Protein AF-0000000087422727 (afdb_homodimer)

Nearest PDB structures (foldseek):
  2q03-assembly1_B  TM=5.536E-01  e=7.995E-04  Shewanella denitrificans OS217
  6ood-assembly1_A  TM=3.492E-01  e=3.814E-04  Pisum sativum
  6ooc-assembly1_B  TM=3.858E-01  e=7.583E-04  Glycyrrhiza echinata
  7uqo-assembly1_A-2  TM=3.329E-01  e=1.348E-01  Papaver somniferum
  8avj-assembly1_A  TM=2.445E-01  e=9.248E+00  Rhizobium sp. AAP43

Radius of gyration: 33.64 Å; Cα contacts (8 Å, |Δi|>4): 963; chains: 2; bounding box: 108×151×95 Å

Sequence (378 aa):
MGRRRDAWLSFVAAFTVVLMAALPDAEASDGELCVPVFAEMTATFFSEGCTSPVGLCTAGQVTTPTGAILGVASYTAQGIGGGVVGEASVVTPPVEPSTTWTYAGELVISTALGELVMSDVGIFDTAGGAFTEFDRVVSGTGLFTGASGTLFINGFGFEDGSGFYSDIRGTLCVPASHPTSGAVFSMFDMGRRRDAWLSFVAAFTVVLMAALPDAEASDGELCVPVFAEMTATFFSEGCTSPVGLCTAGQVTTPTGAILGVASYTAQGIGGGVVGEASVVTPPVEPSTTWTYAGELVISTALGELVMSDVGIFDTAGGAFTEFDRVVSGTGLFTGASGTLFINGFGFEDGSGFYSDIRGTLCVPASHPTSGAVFSMFD

pLDDT: mean 77.55, std 23.59, range [30.06, 98.62]

Organism: Persicimonas caeni (NCBI:txid2292766)

Secondary structure (DSSP, 8-state):
------------------------------PEEEEEEEEEEEEEE--TT---TTS-EEEEEEE-SSSS--EEEEEEEEEEEE-SS-TT--PPTTTS-TTEEEEEEEEEEEETTEEEEEEEEEEEETTT-EEEEEEEEEEESGGGTT-EEEEEEEEEE-TTSSEEEEEEEEEEEEETT-TTHHHHHHT--/------------------------------PEEEEEEEEEEEEEE--TT---TTS-EEEEEEE-SSSS--EEEEEEEEEEEE-SS-TT----TTSS-TTEEEEEEEEEEEETTEEEEEEEEEEEETTT-EEEEEEEEEEESGGGTT-EEEEEEEEEE-TTSSEEEEEEEEEEEEETT-TTHHHHHHT--

Solvent-accessible surface area (backbone atoms only — not comparable to full-atom values): 19404 Å² total; per-residue (Å²): 138,82,80,78,79,76,78,79,77,79,78,79,75,79,76,75,76,75,76,70,72,72,66,73,73,70,71,73,73,83,45,66,45,70,42,75,35,49,32,36,35,40,34,30,59,48,66,86,86,50,80,23,85,73,69,40,24,34,42,32,42,33,42,36,91,45,48,42,70,46,36,39,35,39,34,36,30,53,20,57,15,64,34,45,32,19,88,84,22,78,50,59,68,76,33,39,49,86,47,28,27,13,27,29,17,40,37,35,40,41,34,95,56,29,33,42,34,22,24,23,40,34,39,36,28,71,80,80,28,43,34,32,26,42,30,34,46,71,41,36,34,66,69,27,40,76,26,38,42,45,36,39,38,42,38,34,44,39,92,85,65,55,30,36,42,32,40,34,36,39,41,44,28,24,44,47,81,41,81,53,47,65,55,58,50,56,30,65,102,140,81,79,77,78,76,77,77,77,79,78,77,75,79,74,76,76,76,76,71,72,73,66,72,74,70,68,71,76,80,45,68,46,71,42,77,39,53,32,36,35,40,33,32,60,46,65,87,86,51,80,23,85,72,70,40,26,34,42,30,42,31,42,39,92,50,41,67,64,47,36,38,33,39,35,36,30,53,19,56,15,65,34,46,30,19,89,83,21,78,48,59,68,76,34,39,48,87,48,29,28,14,26,27,17,41,37,34,40,42,34,96,57,30,33,41,34,23,24,24,40,34,40,36,29,72,80,81,28,43,33,30,26,44,29,35,45,71,40,35,34,68,68,28,40,75,27,40,41,44,36,38,39,41,36,34,44,40,91,86,64,55,28,36,42,34,41,36,37,39,40,43,29,25,43,48,80,41,82,54,47,66,56,58,50,56,27,64,102

Foldseek 3Di:
DDDPPPPPPPPPPPPPPPPPPPPPPPPVPQDKDKDKDKKKKWKFWDQVPAPEPVRTKIKIFIGDPFLDQGAIKIKHWNDKAFDPDPPVDDDDPPVTDRQKMKTWTWMWGQDPQWIWIWTKIKIARNVFFKMKIKIWTDAMDGQCGVKTWMKIWIWGADPVRGTIIIIIIIMMIGGCPRPCVVVSVVRRD/DDDPPPPPPPPPPPPPPPPPPPPPPPPVPQDKDKDKDKKKKWKFWDQVPAPAPVRTKIKIFIGDPFFAAGAIKIKHWNDKAFDPDPPVDDDDPPVTDRQKMKTWTWMWGQDPQWIWIWTKIKIARNVFFKMKIKIWTDAMDGQCGVKTWMKIWIWGADPVRGTIMIIIIIMMIGGCPRPCVVVSVVSRD

Structure (mmCIF, N/CA/C/O backbone):
data_AF-0000000087422727-model_v1
#
loop_
_entity.id
_entity.type
_entity.pdbx_description
1 polymer 'Allene oxide cyclase'
#
loop_
_atom_site.group_PDB
_atom_site.id
_atom_site.type_symbol
_atom_site.label_atom_id
_atom_site.label_alt_id
_atom_site.label_comp_id
_atom_site.label_asym_id
_atom_site.label_entity_id
_atom_site.label_seq_id
_atom_site.pdbx_PDB_ins_code
_atom_site.Cartn_x
_atom_site.Cartn_y
_atom_site.Cartn_z
_atom_site.occupancy
_atom_site.B_iso_or_equiv
_atom_site.auth_seq_id
_atom_site.auth_comp_id
_atom_site.auth_asym_id
_atom_site.auth_atom_id
_atom_site.pdbx_PDB_model_num
ATOM 1 N N . MET A 1 1 ? -47.25 -96.312 13.727 1 33.84 1 MET A N 1
ATOM 2 C CA . MET A 1 1 ? -46.312 -95.562 12.906 1 33.84 1 MET A CA 1
ATOM 3 C C . MET A 1 1 ? -46.719 -94.062 12.836 1 33.84 1 MET A C 1
ATOM 5 O O . MET A 1 1 ? -47.688 -93.75 12.172 1 33.84 1 MET A O 1
ATOM 9 N N . GLY A 1 2 ? -46.625 -93.375 13.914 1 38 2 GLY A N 1
ATOM 10 C CA . GLY A 1 2 ? -47.062 -92.062 14.352 1 38 2 GLY A CA 1
ATOM 11 C C . GLY A 1 2 ? -46.406 -90.938 13.57 1 38 2 GLY A C 1
ATOM 12 O O . GLY A 1 2 ? -45.188 -90.875 13.43 1 38 2 GLY A O 1
ATOM 13 N N . ARG A 1 3 ? -47.125 -90.438 12.602 1 37.44 3 ARG A N 1
ATOM 14 C CA . ARG A 1 3 ? -46.781 -89.312 11.68 1 37.44 3 ARG A CA 1
ATOM 15 C C . ARG A 1 3 ? -46.469 -88.062 12.438 1 37.44 3 ARG A C 1
ATOM 17 O O . ARG A 1 3 ? -47.344 -87.5 13.102 1 37.44 3 ARG A O 1
ATOM 24 N N . ARG A 1 4 ? -45.281 -87.875 12.891 1 30.11 4 ARG A N 1
ATOM 25 C CA . ARG A 1 4 ? -44.781 -86.625 13.531 1 30.11 4 ARG A CA 1
ATOM 26 C C . ARG A 1 4 ? -45 -85.438 12.625 1 30.11 4 ARG A C 1
ATOM 28 O O . ARG A 1 4 ? -44.531 -85.375 11.492 1 30.11 4 ARG A O 1
ATOM 35 N N . ARG A 1 5 ? -46.188 -84.812 12.727 1 37 5 ARG A N 1
ATOM 36 C CA . ARG A 1 5 ? -46.531 -83.5 12.109 1 37 5 ARG A CA 1
ATOM 37 C C . ARG A 1 5 ? -45.469 -82.438 12.391 1 37 5 ARG A C 1
ATOM 39 O O . ARG A 1 5 ? -45.312 -82 13.531 1 37 5 ARG A O 1
ATOM 46 N N . ASP A 1 6 ? -44.344 -82.5 11.695 1 30.48 6 ASP A N 1
ATOM 47 C CA . ASP A 1 6 ? -43.312 -81.5 11.828 1 30.48 6 ASP A CA 1
ATOM 48 C C . ASP A 1 6 ? -43.844 -80.125 11.469 1 30.48 6 ASP A C 1
ATOM 50 O O . ASP A 1 6 ? -44.375 -79.875 10.367 1 30.48 6 ASP A O 1
ATOM 54 N N . ALA A 1 7 ? -44.469 -79.375 12.445 1 37.12 7 ALA A N 1
ATOM 55 C CA . ALA A 1 7 ? -44.906 -78 12.391 1 37.12 7 ALA A CA 1
ATOM 56 C C . ALA A 1 7 ? -43.781 -77.125 11.922 1 37.12 7 ALA A C 1
ATOM 58 O O . ALA A 1 7 ? -42.75 -76.938 12.609 1 37.12 7 ALA A O 1
ATOM 59 N N . TRP A 1 8 ? -43.562 -77 10.562 1 33.38 8 TRP A N 1
ATOM 60 C CA . TRP A 1 8 ? -42.625 -76.062 9.977 1 33.38 8 TRP A CA 1
ATOM 61 C C . TRP A 1 8 ? -43 -74.625 10.367 1 33.38 8 TRP A C 1
ATOM 63 O O . TRP A 1 8 ? -44.094 -74.125 10.031 1 33.38 8 TRP A O 1
ATOM 73 N N . LEU A 1 9 ? -42.719 -74.125 11.594 1 36.81 9 LEU A N 1
ATOM 74 C CA . LEU A 1 9 ? -42.812 -72.75 11.977 1 36.81 9 LEU A CA 1
ATOM 75 C C . LEU A 1 9 ? -42.094 -71.875 10.984 1 36.81 9 LEU A C 1
ATOM 77 O O . LEU A 1 9 ? -40.875 -72 10.781 1 36.81 9 LEU A O 1
ATOM 81 N N . SER A 1 10 ? -42.781 -71.312 9.945 1 34.12 10 SER A N 1
ATOM 82 C CA . SER A 1 10 ? -42.344 -70.312 9 1 34.12 10 SER A CA 1
ATOM 83 C C . SER A 1 10 ? -41.938 -69.062 9.727 1 34.12 10 SER A C 1
ATOM 85 O O . SER A 1 10 ? -42.75 -68.375 10.383 1 34.12 10 SER A O 1
ATOM 87 N N . PHE A 1 11 ? -40.688 -68.938 10.133 1 37.41 11 PHE A N 1
ATOM 88 C CA . PHE A 1 11 ? -40.094 -67.688 10.648 1 37.41 11 PHE A CA 1
ATOM 89 C C . PHE A 1 11 ? -40.156 -66.625 9.609 1 37.41 11 PHE A C 1
ATOM 91 O O . PHE A 1 11 ? -39.531 -66.688 8.555 1 37.41 11 PHE A O 1
ATOM 98 N N . VAL A 1 12 ? -41.312 -65.875 9.5 1 36.69 12 VAL A N 1
ATOM 99 C CA . VAL A 1 12 ? -41.375 -64.688 8.719 1 36.69 12 VAL A CA 1
ATOM 100 C C . VAL A 1 12 ? -40.344 -63.656 9.211 1 36.69 12 VAL A C 1
ATOM 102 O O . VAL A 1 12 ? -40.406 -63.188 10.352 1 36.69 12 VAL A O 1
ATOM 105 N N . ALA A 1 13 ? -39.156 -63.719 8.758 1 33.75 13 ALA A N 1
ATOM 106 C CA . ALA A 1 13 ? -38.156 -62.688 8.992 1 33.75 13 ALA A CA 1
ATOM 107 C C . ALA A 1 13 ? -38.625 -61.312 8.484 1 33.75 13 ALA A C 1
ATOM 109 O O . ALA A 1 13 ? -38.844 -61.156 7.289 1 33.75 13 ALA A O 1
ATOM 110 N N . ALA A 1 14 ? -39.344 -60.594 9.312 1 38.31 14 ALA A N 1
ATOM 111 C CA . ALA A 1 14 ? -39.625 -59.188 9.055 1 38.31 14 ALA A CA 1
ATOM 112 C C . ALA A 1 14 ? -38.375 -58.406 8.688 1 38.31 14 ALA A C 1
ATOM 114 O O . ALA A 1 14 ? -37.469 -58.219 9.523 1 38.31 14 ALA A O 1
ATOM 115 N N . PHE A 1 15 ? -38.031 -58.438 7.375 1 37.84 15 PHE A N 1
ATOM 116 C CA . PHE A 1 15 ? -36.969 -57.531 6.891 1 37.84 15 PHE A CA 1
ATOM 117 C C . PHE A 1 15 ? -37.344 -56.094 7.137 1 37.84 15 PHE A C 1
ATOM 119 O O . PHE A 1 15 ? -38.312 -55.562 6.594 1 37.84 15 PHE A O 1
ATOM 126 N N . THR A 1 16 ? -37.031 -55.562 8.289 1 37.56 16 THR A N 1
ATOM 127 C CA . THR A 1 16 ? -37.094 -54.125 8.523 1 37.56 16 THR A CA 1
ATOM 128 C C . THR A 1 16 ? -36.281 -53.344 7.488 1 37.56 16 THR A C 1
ATOM 130 O O . THR A 1 16 ? -35.062 -53.531 7.402 1 37.56 16 THR A O 1
ATOM 133 N N . VAL A 1 17 ? -36.969 -53 6.367 1 36.19 17 VAL A N 1
ATOM 134 C CA . VAL A 1 17 ? -36.375 -52.062 5.43 1 36.19 17 VAL A CA 1
ATOM 135 C C . VAL A 1 17 ? -35.969 -50.781 6.172 1 36.19 17 VAL A C 1
ATOM 137 O O . VAL A 1 17 ? -36.812 -50.031 6.668 1 36.19 17 VAL A O 1
ATOM 140 N N . VAL A 1 18 ? -34.781 -50.781 6.742 1 36.34 18 VAL A N 1
ATOM 141 C CA . VAL A 1 18 ? -34.219 -49.5 7.191 1 36.34 18 VAL A CA 1
ATOM 142 C C . VAL A 1 18 ? -34.125 -48.531 6.016 1 36.34 18 VAL A C 1
ATOM 144 O O . VAL A 1 18 ? -33.344 -48.719 5.094 1 36.34 18 VAL A O 1
ATOM 147 N N . LEU A 1 19 ? -35.281 -47.875 5.723 1 36.12 19 LEU A N 1
ATOM 148 C CA . LEU A 1 19 ? -35.188 -46.688 4.863 1 36.12 19 LEU A CA 1
ATOM 149 C C . LEU A 1 19 ? -34.031 -45.812 5.281 1 36.12 19 LEU A C 1
ATOM 151 O O . LEU A 1 19 ? -34.094 -45.156 6.332 1 36.12 19 LEU A O 1
ATOM 155 N N . MET A 1 20 ? -32.875 -46.156 4.828 1 33.06 20 MET A N 1
ATOM 156 C CA . MET A 1 20 ? -31.812 -45.156 4.918 1 33.06 20 MET A CA 1
ATOM 157 C C . MET A 1 20 ? -32.219 -43.844 4.23 1 33.06 20 MET A C 1
ATOM 159 O O . MET A 1 20 ? -32.375 -43.812 3.01 1 33.06 20 MET A O 1
ATOM 163 N N . ALA A 1 21 ? -33.031 -43.031 4.895 1 33.44 21 ALA A N 1
ATOM 164 C CA . ALA A 1 21 ? -33.125 -41.656 4.402 1 33.44 21 ALA A CA 1
ATOM 165 C C . ALA A 1 21 ? -31.766 -41.125 3.943 1 33.44 21 ALA A C 1
ATOM 167 O O . ALA A 1 21 ? -30.812 -41.094 4.723 1 33.44 21 ALA A O 1
ATOM 168 N N . ALA A 1 22 ? -31.547 -41.25 2.629 1 33.12 22 ALA A N 1
ATOM 169 C CA . ALA A 1 22 ? -30.406 -40.562 2.053 1 33.12 22 ALA A CA 1
ATOM 170 C C . ALA A 1 22 ? -30.312 -39.125 2.596 1 33.12 22 ALA A C 1
ATOM 172 O O . ALA A 1 22 ? -31.266 -38.344 2.496 1 33.12 22 ALA A O 1
ATOM 173 N N . LEU A 1 23 ? -29.562 -38.938 3.66 1 34.66 23 LEU A N 1
ATOM 174 C CA . LEU A 1 23 ? -29.25 -37.562 4 1 34.66 23 LEU A CA 1
ATOM 175 C C . LEU A 1 23 ? -29 -36.719 2.742 1 34.66 23 LEU A C 1
ATOM 177 O O . LEU A 1 23 ? -28.453 -37.219 1.762 1 34.66 23 LEU A O 1
ATOM 181 N N . PRO A 1 24 ? -29.953 -35.719 2.486 1 34.97 24 PRO A N 1
ATOM 182 C CA . PRO A 1 24 ? -29.594 -34.906 1.329 1 34.97 24 PRO A CA 1
ATOM 183 C C . PRO A 1 24 ? -28.094 -34.719 1.159 1 34.97 24 PRO A C 1
ATOM 185 O O . PRO A 1 24 ? -27.344 -34.812 2.137 1 34.97 24 PRO A O 1
ATOM 188 N N . ASP A 1 25 ? -27.547 -35.156 0.055 1 33.16 25 ASP A N 1
ATOM 189 C CA . ASP A 1 25 ? -26.188 -34.781 -0.34 1 33.16 25 ASP A CA 1
ATOM 190 C C . ASP A 1 25 ? -25.828 -33.375 0.143 1 33.16 25 ASP A C 1
ATOM 192 O O . ASP A 1 25 ? -26.531 -32.406 -0.173 1 33.16 25 ASP A O 1
ATOM 196 N N . ALA A 1 26 ? -25.406 -33.219 1.328 1 33.72 26 ALA A N 1
ATOM 197 C CA . ALA A 1 26 ? -24.734 -31.938 1.543 1 33.72 26 ALA A CA 1
ATOM 198 C C . ALA A 1 26 ? -24.031 -31.469 0.274 1 33.72 26 ALA A C 1
ATOM 200 O O . ALA A 1 26 ? -23.125 -32.156 -0.227 1 33.72 26 ALA A O 1
ATOM 201 N N . GLU A 1 27 ? -24.75 -31.016 -0.718 1 37.12 27 GLU A N 1
ATOM 202 C CA . GLU A 1 27 ? -23.953 -30.281 -1.698 1 37.12 27 GLU A CA 1
ATOM 203 C C . GLU A 1 27 ? -22.719 -29.672 -1.053 1 37.12 27 GLU A C 1
ATOM 205 O O . GLU A 1 27 ? -22.812 -29.031 -0.007 1 37.12 27 GLU A O 1
ATOM 210 N N . ALA A 1 28 ? -21.625 -30.406 -1.054 1 36.75 28 ALA A N 1
ATOM 211 C CA . ALA A 1 28 ? -20.359 -29.766 -0.72 1 36.75 28 ALA A CA 1
ATOM 212 C C . ALA A 1 28 ? -20.375 -28.297 -1.134 1 36.75 28 ALA A C 1
ATOM 214 O O . ALA A 1 28 ? -20.359 -27.969 -2.326 1 36.75 28 ALA A O 1
ATOM 215 N N . SER A 1 29 ? -21.172 -27.406 -0.87 1 41.72 29 SER A N 1
ATOM 216 C CA . SER A 1 29 ? -21.016 -25.969 -1.061 1 41.72 29 SER A CA 1
ATOM 217 C C . SER A 1 29 ? -19.547 -25.562 -1.074 1 41.72 29 SER A C 1
ATOM 219 O O . SER A 1 29 ? -18.828 -25.781 -0.094 1 41.72 29 SER A O 1
ATOM 221 N N . ASP A 1 30 ? -18.641 -25.891 -2.174 1 51.97 30 ASP A N 1
ATOM 222 C CA . ASP A 1 30 ? -17.203 -25.969 -2.486 1 51.97 30 ASP A CA 1
ATOM 223 C C . ASP A 1 30 ? -16.438 -24.875 -1.768 1 51.97 30 ASP A C 1
ATOM 225 O O . ASP A 1 30 ? -16.422 -23.719 -2.209 1 51.97 30 ASP A O 1
ATOM 229 N N . GLY A 1 31 ? -16.391 -24.578 -0.533 1 71.56 31 GLY A N 1
ATOM 230 C CA . GLY A 1 31 ? -16.016 -23.562 0.431 1 71.56 31 GLY A CA 1
ATOM 231 C C . GLY A 1 31 ? -14.555 -23.172 0.36 1 71.56 31 GLY A C 1
ATOM 232 O O . GLY A 1 31 ? -13.742 -23.922 -0.183 1 71.56 31 GLY A O 1
ATOM 233 N N . GLU A 1 32 ? -14.219 -21.984 0.128 1 82.62 32 GLU A N 1
ATOM 234 C CA . GLU A 1 32 ? -12.867 -21.453 0.183 1 82.62 32 GLU A CA 1
ATOM 235 C C . GLU A 1 32 ? -12.398 -21.281 1.626 1 82.62 32 GLU A C 1
ATOM 237 O O . GLU A 1 32 ? -13.203 -21.016 2.521 1 82.62 32 GLU A O 1
ATOM 242 N N . LEU A 1 33 ? -11.242 -21.859 1.853 1 86.38 33 LEU A N 1
ATOM 243 C CA . LEU A 1 33 ? -10.539 -21.531 3.088 1 86.38 33 LEU A CA 1
ATOM 244 C C . LEU A 1 33 ? -9.656 -20.312 2.896 1 86.38 33 LEU A C 1
ATOM 246 O O . LEU A 1 33 ? -8.781 -20.297 2.023 1 86.38 33 LEU A O 1
ATOM 250 N N . CYS A 1 34 ? -9.961 -19.359 3.721 1 90.94 34 CYS A N 1
ATOM 251 C CA . CYS A 1 34 ? -9.188 -18.125 3.615 1 90.94 34 CYS A CA 1
ATOM 252 C C . CYS A 1 34 ? -8.305 -17.922 4.844 1 90.94 34 CYS A C 1
ATOM 254 O O . CYS A 1 34 ? -8.758 -18.125 5.973 1 90.94 34 CYS A O 1
ATOM 256 N N . VAL A 1 35 ? -7.055 -17.547 4.59 1 88.06 35 VAL A N 1
ATOM 257 C CA . VAL A 1 35 ? -6.117 -17.328 5.688 1 88.06 35 VAL A CA 1
ATOM 258 C C . VAL A 1 35 ? -5.496 -15.945 5.566 1 88.06 35 VAL A C 1
ATOM 260 O O . VAL A 1 35 ? -5.188 -15.484 4.465 1 88.06 35 VAL A O 1
ATOM 263 N N . PRO A 1 36 ? -5.34 -15.258 6.75 1 91.12 36 PRO A N 1
ATOM 264 C CA . PRO A 1 36 ? -4.562 -14.016 6.695 1 91.12 36 PRO A CA 1
ATOM 265 C C . PRO A 1 36 ? -3.082 -14.258 6.406 1 91.12 36 PRO A C 1
ATOM 267 O O . PRO A 1 36 ? -2.518 -15.25 6.859 1 91.12 36 PRO A O 1
ATOM 270 N N . VAL A 1 37 ? -2.516 -13.367 5.707 1 92.38 37 VAL A N 1
ATOM 271 C CA . VAL A 1 37 ? -1.091 -13.414 5.395 1 92.38 37 VAL A CA 1
ATOM 272 C C . VAL A 1 37 ? -0.373 -12.258 6.094 1 92.38 37 VAL A C 1
ATOM 274 O O . VAL A 1 37 ? -0.793 -11.102 5.992 1 92.38 37 VAL A O 1
ATOM 277 N N . PHE A 1 38 ? 0.625 -12.586 6.836 1 92.75 38 PHE A N 1
ATOM 278 C CA . PHE A 1 38 ? 1.604 -11.656 7.395 1 92.75 38 PHE A CA 1
ATOM 279 C C . PHE A 1 38 ? 3.023 -12.156 7.145 1 92.75 38 PHE A C 1
ATOM 281 O O . PHE A 1 38 ? 3.412 -13.219 7.641 1 92.75 38 PHE A O 1
ATOM 288 N N . ALA A 1 39 ? 3.729 -11.398 6.355 1 94.88 39 ALA A N 1
ATOM 289 C CA . ALA A 1 39 ? 5.07 -11.844 5.977 1 94.88 39 ALA A CA 1
ATOM 290 C C . ALA A 1 39 ? 5.992 -10.648 5.738 1 94.88 39 ALA A C 1
ATOM 292 O O . ALA A 1 39 ? 5.555 -9.5 5.789 1 94.88 39 ALA A O 1
ATOM 293 N N . GLU A 1 40 ? 7.215 -10.984 5.656 1 96.38 40 GLU A N 1
ATOM 294 C CA . GLU A 1 40 ? 8.25 -10.031 5.258 1 96.38 40 GLU A CA 1
ATOM 295 C C . GLU A 1 40 ? 8.961 -10.492 3.988 1 96.38 40 GLU A C 1
ATOM 297 O O . GLU A 1 40 ? 9.078 -11.695 3.736 1 96.38 40 GLU A O 1
ATOM 302 N N . MET A 1 41 ? 9.383 -9.492 3.254 1 97.25 41 MET A N 1
ATOM 303 C CA . MET A 1 41 ? 10.078 -9.812 2.014 1 97.25 41 MET A CA 1
ATOM 304 C C . MET A 1 41 ? 11.289 -8.898 1.821 1 97.25 41 MET A C 1
ATOM 306 O O . MET A 1 41 ? 11.219 -7.699 2.092 1 97.25 41 MET A O 1
ATOM 310 N N . THR A 1 42 ? 12.344 -9.453 1.444 1 98 42 THR A N 1
ATOM 311 C CA . THR A 1 42 ? 13.492 -8.734 0.891 1 98 42 THR A CA 1
ATOM 312 C C . THR A 1 42 ? 13.742 -9.156 -0.555 1 98 42 THR A C 1
ATOM 314 O O . THR A 1 42 ? 13.633 -10.336 -0.895 1 98 42 THR A O 1
ATOM 317 N N . ALA A 1 43 ? 13.984 -8.211 -1.361 1 98.56 43 ALA A N 1
ATOM 318 C CA . ALA A 1 43 ? 14.242 -8.492 -2.77 1 98.56 43 ALA A CA 1
ATOM 319 C C . ALA A 1 43 ? 15.352 -7.594 -3.318 1 98.56 43 ALA A C 1
ATOM 321 O O . ALA A 1 43 ? 15.477 -6.438 -2.904 1 98.56 43 ALA A O 1
ATOM 322 N N . THR A 1 44 ? 16.109 -8.109 -4.238 1 98.5 44 THR A N 1
ATOM 323 C CA . THR A 1 44 ? 17.172 -7.355 -4.906 1 98.5 44 THR A CA 1
ATOM 324 C C . THR A 1 44 ? 17 -7.406 -6.422 1 98.5 44 THR A C 1
ATOM 326 O O . THR A 1 44 ? 16.484 -8.383 -6.961 1 98.5 44 THR A O 1
ATOM 329 N N . PHE A 1 45 ? 17.469 -6.336 -7.023 1 97.81 45 PHE A N 1
ATOM 330 C CA . PHE A 1 45 ? 17.438 -6.285 -8.484 1 97.81 45 PHE A CA 1
ATOM 331 C C . PHE A 1 45 ? 18.438 -7.281 -9.078 1 97.81 45 PHE A C 1
ATOM 333 O O . PHE A 1 45 ? 19.5 -7.512 -8.508 1 97.81 45 PHE A O 1
ATOM 340 N N . PHE A 1 46 ? 18.031 -7.82 -10.203 1 97.31 46 PHE A N 1
ATOM 341 C CA . PHE A 1 46 ? 18.984 -8.609 -10.977 1 97.31 46 PHE A CA 1
ATOM 342 C C . PHE A 1 46 ? 18.812 -8.359 -12.469 1 97.31 46 PHE A C 1
ATOM 344 O O . PHE A 1 46 ? 17.703 -8.078 -12.93 1 97.31 46 PHE A O 1
ATOM 351 N N . SER A 1 47 ? 19.891 -8.531 -13.195 1 95.69 47 SER A N 1
ATOM 352 C CA . SER A 1 47 ? 19.859 -8.25 -14.633 1 95.69 47 SER A CA 1
ATOM 353 C C . SER A 1 47 ? 20.047 -9.531 -15.445 1 95.69 47 SER A C 1
ATOM 355 O O . SER A 1 47 ? 19.406 -9.719 -16.469 1 95.69 47 SER A O 1
ATOM 357 N N . GLU A 1 48 ? 20.953 -10.328 -15.062 1 96.31 48 GLU A N 1
ATOM 358 C CA . GLU A 1 48 ? 21.188 -11.562 -15.789 1 96.31 48 GLU A CA 1
ATOM 359 C C . GLU A 1 48 ? 19.984 -12.492 -15.719 1 96.31 48 GLU A C 1
ATOM 361 O O . GLU A 1 48 ? 19.562 -12.891 -14.633 1 96.31 48 GLU A O 1
ATOM 366 N N . GLY A 1 49 ? 19.438 -12.852 -16.844 1 97.19 49 GLY A N 1
ATOM 367 C CA . GLY A 1 49 ? 18.281 -13.742 -16.891 1 97.19 49 GLY A CA 1
ATOM 368 C C . GLY A 1 49 ? 16.969 -13.008 -16.766 1 97.19 49 GLY A C 1
ATOM 369 O O . GLY A 1 49 ? 15.898 -13.625 -16.844 1 97.19 49 GLY A O 1
ATOM 370 N N . CYS A 1 50 ? 17.078 -11.727 -16.625 1 97.69 50 CYS A N 1
ATOM 371 C CA . CYS A 1 50 ? 15.852 -10.945 -16.516 1 97.69 50 CYS A CA 1
ATOM 372 C C . CYS A 1 50 ? 15.094 -10.945 -17.844 1 97.69 50 CYS A C 1
ATOM 374 O O . CYS A 1 50 ? 15.656 -10.602 -18.875 1 97.69 50 CYS A O 1
ATOM 376 N N . THR A 1 51 ? 13.75 -11.242 -17.734 1 95.88 51 THR A N 1
ATOM 377 C CA . THR A 1 51 ? 12.93 -11.352 -18.938 1 95.88 51 THR A CA 1
ATOM 378 C C . THR A 1 51 ? 12.008 -10.141 -19.078 1 95.88 51 THR A C 1
ATOM 380 O O . THR A 1 51 ? 11.156 -10.094 -19.969 1 95.88 51 THR A O 1
ATOM 383 N N . SER A 1 52 ? 12.133 -9.195 -18.219 1 92.69 52 SER A N 1
ATOM 384 C CA . SER A 1 52 ? 11.312 -7.988 -18.266 1 92.69 52 SER A CA 1
ATOM 385 C C . SER A 1 52 ? 11.539 -7.211 -19.547 1 92.69 52 SER A C 1
ATOM 387 O O . SER A 1 52 ? 12.68 -6.957 -19.938 1 92.69 52 SER A O 1
ATOM 389 N N . PRO A 1 53 ? 10.469 -6.785 -20.25 1 89.06 53 PRO A N 1
ATOM 390 C CA . PRO A 1 53 ? 10.641 -5.941 -21.438 1 89.06 53 PRO A CA 1
ATOM 391 C C . PRO A 1 53 ? 11.188 -4.559 -21.109 1 89.06 53 PRO A C 1
ATOM 393 O O . PRO A 1 53 ? 11.633 -3.836 -22 1 89.06 53 PRO A O 1
ATOM 396 N N . VAL A 1 54 ? 11.109 -4.137 -19.812 1 87.06 54 VAL A N 1
ATOM 397 C CA . VAL A 1 54 ? 11.594 -2.814 -19.438 1 87.06 54 VAL A CA 1
ATOM 398 C C . VAL A 1 54 ? 12.867 -2.949 -18.594 1 87.06 54 VAL A C 1
ATOM 400 O O . VAL A 1 54 ? 13.32 -1.979 -17.984 1 87.06 54 VAL A O 1
ATOM 403 N N . GLY A 1 55 ? 13.344 -4.152 -18.453 1 90.12 55 GLY A N 1
ATOM 404 C CA . GLY A 1 55 ? 14.648 -4.398 -17.859 1 90.12 55 GLY A CA 1
ATOM 405 C C . GLY A 1 55 ? 14.633 -4.391 -16.344 1 90.12 55 GLY A C 1
ATOM 406 O O . GLY A 1 55 ? 15.672 -4.164 -15.711 1 90.12 55 GLY A O 1
ATOM 407 N N . LEU A 1 56 ? 13.516 -4.609 -15.734 1 92.56 56 LEU A N 1
ATOM 408 C CA . LEU A 1 56 ? 13.414 -4.539 -14.281 1 92.56 56 LEU A CA 1
ATOM 409 C C . LEU A 1 56 ? 12.93 -5.863 -13.703 1 92.56 56 LEU A C 1
ATOM 411 O O . LEU A 1 56 ? 11.789 -6.273 -13.961 1 92.56 56 LEU A O 1
ATOM 415 N N . CYS A 1 57 ? 13.781 -6.527 -13.023 1 97.5 57 CYS A N 1
ATOM 416 C CA . CYS A 1 57 ? 13.484 -7.762 -12.305 1 97.5 57 CYS A CA 1
ATOM 417 C C . CYS A 1 57 ? 14.047 -7.715 -10.883 1 97.5 57 CYS A C 1
ATOM 419 O O . CYS A 1 57 ? 15.109 -7.141 -10.656 1 97.5 57 CYS A O 1
ATOM 421 N N . THR A 1 58 ? 13.289 -8.273 -10.00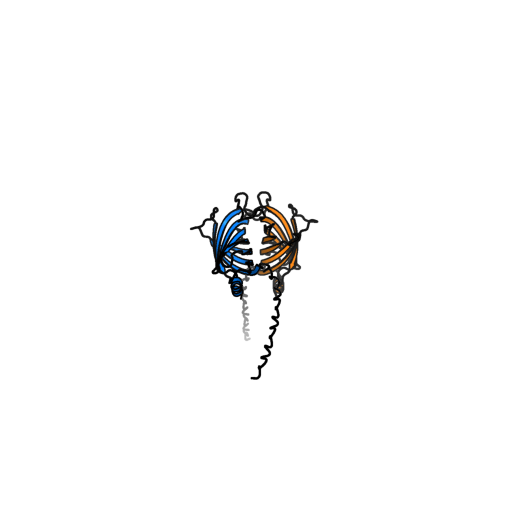8 1 98.31 58 THR A N 1
ATOM 422 C CA . THR A 1 58 ? 13.805 -8.461 -8.656 1 98.31 58 THR A CA 1
ATOM 423 C C . THR A 1 58 ? 13.625 -9.914 -8.203 1 98.31 58 THR A C 1
ATOM 425 O O . THR A 1 58 ? 12.742 -10.617 -8.703 1 98.31 58 THR A O 1
ATOM 428 N N . ALA A 1 59 ? 14.477 -10.367 -7.355 1 98.5 59 ALA A N 1
ATOM 429 C CA . ALA A 1 59 ? 14.391 -11.656 -6.672 1 98.5 59 ALA A CA 1
ATOM 430 C C . ALA A 1 59 ? 14.68 -11.5 -5.18 1 98.5 59 ALA A C 1
ATOM 432 O O . ALA A 1 59 ? 15.508 -10.688 -4.777 1 98.5 59 ALA A O 1
ATOM 433 N N . GLY A 1 60 ? 13.914 -12.336 -4.406 1 97.81 60 GLY A N 1
ATOM 434 C CA . GLY A 1 60 ? 14.117 -12.188 -2.973 1 97.81 60 GLY A CA 1
ATOM 435 C C . GLY A 1 60 ? 13.492 -13.312 -2.168 1 97.81 60 GLY A C 1
ATOM 436 O O . GLY A 1 60 ? 13.211 -14.391 -2.705 1 97.81 60 GLY A O 1
ATOM 437 N N . GLN A 1 61 ? 13.5 -13.07 -0.873 1 97.19 61 GLN A N 1
ATOM 438 C CA . GLN A 1 61 ? 13 -14.055 0.081 1 97.19 61 GLN A CA 1
ATOM 439 C C . GLN A 1 61 ? 11.773 -13.523 0.828 1 97.19 61 GLN A C 1
ATOM 441 O O . GLN A 1 61 ? 11.734 -12.352 1.207 1 97.19 61 GLN A O 1
ATOM 446 N N . VAL A 1 62 ? 10.836 -14.438 0.913 1 96.75 62 VAL A N 1
ATOM 447 C CA . VAL A 1 62 ? 9.68 -14.18 1.765 1 96.75 62 VAL A CA 1
ATOM 448 C C . VAL A 1 62 ? 9.797 -14.984 3.057 1 96.75 62 VAL A C 1
ATOM 450 O O . VAL A 1 62 ? 9.992 -16.203 3.023 1 96.75 62 VAL A O 1
ATOM 453 N N . THR A 1 63 ? 9.695 -14.219 4.145 1 93.81 63 THR A N 1
ATOM 454 C CA . THR A 1 63 ? 9.711 -14.859 5.453 1 93.81 63 THR A CA 1
ATOM 455 C C . THR A 1 63 ? 8.438 -14.547 6.23 1 93.81 63 THR A C 1
ATOM 457 O O . THR A 1 63 ? 7.812 -13.508 6.008 1 93.81 63 THR A O 1
ATOM 460 N N . THR A 1 64 ? 7.969 -15.453 6.941 1 87.06 64 THR A N 1
ATOM 461 C CA . THR A 1 64 ? 6.754 -15.258 7.727 1 87.06 64 THR A CA 1
ATOM 462 C C . THR A 1 64 ? 6.926 -15.828 9.133 1 87.06 64 THR A C 1
ATOM 464 O O . THR A 1 64 ? 7.523 -16.891 9.312 1 87.06 64 THR A O 1
ATOM 467 N N . PRO A 1 65 ? 6.512 -14.922 10.008 1 72.5 65 PRO A N 1
ATOM 468 C CA . PRO A 1 65 ? 6.512 -15.539 11.336 1 72.5 65 PRO A CA 1
ATOM 469 C C . PRO A 1 65 ? 5.523 -16.688 11.445 1 72.5 65 PRO A C 1
ATOM 471 O O . PRO A 1 65 ? 5.715 -17.594 12.266 1 72.5 65 PRO A O 1
ATOM 474 N N . THR A 1 66 ? 4.461 -16.469 10.781 1 62.25 66 THR A N 1
ATOM 475 C CA . THR A 1 66 ? 3.406 -17.469 10.836 1 62.25 66 THR A CA 1
ATOM 476 C C . THR A 1 66 ? 3.168 -18.078 9.461 1 62.25 66 THR A C 1
ATOM 478 O O . THR A 1 66 ? 3.191 -17.375 8.445 1 62.25 66 THR A O 1
ATOM 481 N N . GLY A 1 67 ? 3.266 -19.109 9.234 1 62.44 67 GLY A N 1
ATOM 482 C CA . GLY A 1 67 ? 3.303 -20.172 8.25 1 62.44 67 GLY A CA 1
ATOM 483 C C . GLY A 1 67 ? 2.668 -19.781 6.93 1 62.44 67 GLY A C 1
ATOM 484 O O . GLY A 1 67 ? 2.621 -20.594 5.996 1 62.44 67 GLY A O 1
ATOM 485 N N . ALA A 1 68 ? 2.074 -18.531 6.949 1 65 68 ALA A N 1
ATOM 486 C CA . ALA A 1 68 ? 1.517 -18.484 5.602 1 65 68 ALA A CA 1
ATOM 487 C C . ALA A 1 68 ? 2.539 -17.953 4.602 1 65 68 ALA A C 1
ATOM 489 O O . ALA A 1 68 ? 3.467 -17.234 4.977 1 65 68 ALA A O 1
ATOM 490 N N . ILE A 1 69 ? 2.965 -18.391 3.547 1 83.19 69 ILE A N 1
ATOM 491 C CA . ILE A 1 69 ? 3.705 -18.234 2.299 1 83.19 69 ILE A CA 1
ATOM 492 C C . ILE A 1 69 ? 5.191 -18.047 2.598 1 83.19 69 ILE A C 1
ATOM 494 O O . ILE A 1 69 ? 5.625 -16.953 2.949 1 83.19 69 ILE A O 1
ATOM 498 N N . LEU A 1 70 ? 5.957 -18.906 2.93 1 90.81 70 LEU A N 1
ATOM 499 C CA . LEU A 1 70 ? 7.414 -18.906 3.006 1 90.81 70 LEU A CA 1
ATOM 500 C C . LEU A 1 70 ? 8.023 -19.391 1.692 1 90.81 70 LEU A C 1
ATOM 502 O O . LEU A 1 70 ? 7.629 -20.438 1.162 1 90.81 70 LEU A O 1
ATOM 506 N N . GLY A 1 71 ? 8.93 -18.547 1.205 1 95.19 71 GLY A N 1
ATOM 507 C CA . GLY A 1 71 ? 9.516 -19 -0.05 1 95.19 71 GLY A CA 1
ATOM 508 C C . GLY A 1 71 ? 10.336 -17.922 -0.739 1 95.19 71 GLY A C 1
ATOM 509 O O . GLY A 1 71 ? 10.938 -17.078 -0.078 1 95.19 71 GLY A O 1
ATOM 510 N N . VAL A 1 72 ? 10.484 -18.125 -2.076 1 97.25 72 VAL A N 1
ATOM 511 C CA . VAL A 1 72 ? 11.281 -17.234 -2.914 1 97.25 72 VAL A CA 1
ATOM 512 C C . VAL A 1 72 ? 10.352 -16.406 -3.803 1 97.25 72 VAL A C 1
ATOM 514 O O . VAL A 1 72 ? 9.414 -16.938 -4.395 1 97.25 72 VAL A O 1
ATOM 517 N N . ALA A 1 73 ? 10.68 -15.141 -3.807 1 98.12 73 ALA A N 1
ATOM 518 C CA . ALA A 1 73 ? 9.906 -14.234 -4.648 1 98.12 73 ALA A CA 1
ATOM 519 C C . ALA A 1 73 ? 10.688 -13.836 -5.895 1 98.12 73 ALA A C 1
ATOM 521 O O . ALA A 1 73 ? 11.898 -13.602 -5.828 1 98.12 73 ALA A O 1
ATOM 522 N N . SER A 1 74 ? 10 -13.719 -7 1 98.38 74 SER A N 1
ATOM 523 C CA . SER A 1 74 ? 10.523 -13.172 -8.25 1 98.38 74 SER A CA 1
ATOM 524 C C . SER A 1 74 ? 9.523 -12.234 -8.914 1 98.38 74 SER A C 1
ATOM 526 O O . SER A 1 74 ? 8.383 -12.625 -9.172 1 98.38 74 SER A O 1
ATOM 528 N N . TYR A 1 75 ? 10 -11.078 -9.156 1 97.94 75 TYR A N 1
ATOM 529 C CA . TYR A 1 75 ? 9.172 -10.086 -9.836 1 97.94 75 TYR A CA 1
ATOM 530 C C . TYR A 1 75 ? 9.742 -9.734 -11.203 1 97.94 75 TYR A C 1
ATOM 532 O O . TYR A 1 75 ? 10.953 -9.531 -11.336 1 97.94 75 TYR A O 1
ATOM 540 N N . THR A 1 76 ? 8.883 -9.703 -12.141 1 96 76 THR A N 1
ATOM 541 C CA . THR A 1 76 ? 9.195 -9.242 -13.492 1 96 76 THR A CA 1
ATOM 542 C C . THR A 1 76 ? 8.273 -8.094 -13.898 1 96 76 THR A C 1
ATOM 544 O O . THR A 1 76 ? 7.07 -8.297 -14.086 1 96 76 THR A O 1
ATOM 547 N N . ALA A 1 77 ? 8.914 -6.953 -14.086 1 92.38 77 ALA A N 1
ATOM 548 C CA . ALA A 1 77 ? 8.125 -5.801 -14.523 1 92.38 77 ALA A CA 1
ATOM 549 C C . ALA A 1 77 ? 7.727 -5.926 -15.984 1 92.38 77 ALA A C 1
ATOM 551 O O . ALA A 1 77 ? 8.547 -6.309 -16.828 1 92.38 77 ALA A O 1
ATOM 552 N N . GLN A 1 78 ? 6.504 -5.578 -16.203 1 90.31 78 GLN A N 1
ATOM 553 C CA . GLN A 1 78 ? 6.016 -5.551 -17.578 1 90.31 78 GLN A CA 1
ATOM 554 C C . GLN A 1 78 ? 5.887 -4.121 -18.094 1 90.31 78 GLN A C 1
ATOM 556 O O . GLN A 1 78 ? 5.871 -3.885 -19.297 1 90.31 78 GLN A O 1
ATOM 561 N N . GLY A 1 79 ? 5.738 -3.213 -17.172 1 84.38 79 GLY A N 1
ATOM 562 C CA . GLY A 1 79 ? 5.664 -1.799 -17.5 1 84.38 79 GLY A CA 1
ATOM 563 C C . GLY A 1 79 ? 6.023 -0.894 -16.328 1 84.38 79 GLY A C 1
ATOM 564 O O . GLY A 1 79 ? 5.738 -1.219 -15.18 1 84.38 79 GLY A O 1
ATOM 565 N N . ILE A 1 80 ? 6.637 0.213 -16.719 1 81.31 80 ILE A N 1
ATOM 566 C CA . ILE A 1 80 ? 6.93 1.264 -15.758 1 81.31 80 ILE A CA 1
ATOM 567 C C . ILE A 1 80 ? 6.566 2.625 -16.344 1 81.31 80 ILE A C 1
ATOM 569 O O . ILE A 1 80 ? 6.656 2.826 -17.562 1 81.31 80 ILE A O 1
ATOM 573 N N . GLY A 1 81 ? 6.055 3.471 -15.477 1 73.12 81 GLY A N 1
ATOM 574 C CA . GLY A 1 81 ? 5.758 4.816 -15.938 1 73.12 81 GLY A CA 1
ATOM 575 C C . GLY A 1 81 ? 5.902 5.863 -14.852 1 73.12 81 GLY A C 1
ATOM 576 O O . GLY A 1 81 ? 5.773 5.559 -13.664 1 73.12 81 GLY A O 1
ATOM 577 N N . GLY A 1 82 ? 6.352 6.996 -15.406 1 63.53 82 GLY A N 1
ATOM 578 C CA . GLY A 1 82 ? 6.387 8.125 -14.492 1 63.53 82 GLY A CA 1
ATOM 579 C C . GLY A 1 82 ? 5.02 8.719 -14.227 1 63.53 82 GLY A C 1
ATOM 580 O O . GLY A 1 82 ? 4.121 8.633 -15.07 1 63.53 82 GLY A O 1
ATOM 581 N N . GLY A 1 83 ? 4.812 9.156 -13.062 1 63.28 83 GLY A N 1
ATOM 582 C CA . GLY A 1 83 ? 3.615 9.891 -12.703 1 63.28 83 GLY A CA 1
ATOM 583 C C . GLY A 1 83 ? 2.441 9 -12.352 1 63.28 83 GLY A C 1
ATOM 584 O O . GLY A 1 83 ? 2.32 7.891 -12.883 1 63.28 83 GLY A O 1
ATOM 585 N N . VAL A 1 84 ? 1.714 9.094 -11.281 1 60.34 84 VAL A N 1
ATOM 586 C CA . VAL A 1 84 ? 0.576 8.32 -10.797 1 60.34 84 VAL A CA 1
ATOM 587 C C . VAL A 1 84 ? -0.678 8.695 -11.586 1 60.34 84 VAL A C 1
ATOM 589 O O . VAL A 1 84 ? -1.571 7.867 -11.773 1 60.34 84 VAL A O 1
ATOM 592 N N . VAL A 1 85 ? -0.628 9.922 -12.094 1 61.38 85 VAL A N 1
ATOM 593 C CA . VAL A 1 85 ? -1.89 10.336 -12.703 1 61.38 85 VAL A CA 1
ATOM 594 C C . VAL A 1 85 ? -1.762 10.32 -14.219 1 61.38 85 VAL A C 1
ATOM 596 O O . VAL A 1 85 ? -0.681 10.562 -14.766 1 61.38 85 VAL A O 1
ATOM 599 N N . GLY A 1 86 ? -2.562 9.477 -14.906 1 53.22 86 GLY A N 1
ATOM 600 C CA . GLY A 1 86 ? -2.576 9.352 -16.359 1 53.22 86 GLY A CA 1
ATOM 601 C C . GLY A 1 86 ? -2.381 10.68 -17.062 1 53.22 86 GLY A C 1
ATOM 602 O O . GLY A 1 86 ? -2.219 11.719 -16.422 1 53.22 86 GLY A O 1
ATOM 603 N N . GLU A 1 87 ? -2.16 10.602 -18.344 1 50.94 87 GLU A N 1
ATOM 604 C CA . GLU A 1 87 ? -1.857 11.695 -19.266 1 50.94 87 GLU A CA 1
ATOM 605 C C . GLU A 1 87 ? -2.789 12.883 -19.031 1 50.94 87 GLU A C 1
ATOM 607 O O . GLU A 1 87 ? -2.4 14.031 -19.25 1 50.94 87 GLU A O 1
ATOM 612 N N . ALA A 1 88 ? -3.957 12.531 -18.625 1 48.62 88 ALA A N 1
ATOM 613 C CA . ALA A 1 88 ? -4.879 13.656 -18.703 1 48.62 88 ALA A CA 1
ATOM 614 C C . ALA A 1 88 ? -4.875 14.461 -17.406 1 48.62 88 ALA A C 1
ATOM 616 O O . ALA A 1 88 ? -5.391 15.578 -17.359 1 48.62 88 ALA A O 1
ATOM 617 N N . SER A 1 89 ? -4.43 13.836 -16.438 1 50.84 89 SER A N 1
ATOM 618 C CA . SER A 1 89 ? -4.496 14.609 -15.203 1 50.84 89 SER A CA 1
ATOM 619 C C . SER A 1 89 ? -3.1 14.969 -14.695 1 50.84 89 SER A C 1
ATOM 621 O O . SER A 1 89 ? -2.229 14.102 -14.602 1 50.84 89 SER A O 1
ATOM 623 N N . VAL A 1 90 ? -2.68 16.188 -14.93 1 50.88 90 VAL A N 1
ATOM 624 C CA . VAL A 1 90 ? -1.402 16.641 -14.383 1 50.88 90 VAL A CA 1
ATOM 625 C C . VAL A 1 90 ? -1.579 17.047 -12.922 1 50.88 90 VAL A C 1
ATOM 627 O O . VAL A 1 90 ? -2.453 17.859 -12.602 1 50.88 90 VAL A O 1
ATOM 630 N N . VAL A 1 91 ? -1.266 16.234 -12.047 1 55.41 91 VAL A N 1
ATOM 631 C CA . VAL A 1 91 ? -1.145 16.609 -10.633 1 55.41 91 VAL A CA 1
ATOM 632 C C . VAL A 1 91 ? 0.25 17.156 -10.367 1 55.41 91 VAL A C 1
ATOM 634 O O . VAL A 1 91 ? 1.247 16.625 -10.852 1 55.41 91 VAL A O 1
ATOM 637 N N . THR A 1 92 ? 0.282 18.422 -9.938 1 57.03 92 THR A N 1
ATOM 638 C CA . THR A 1 92 ? 1.566 19.062 -9.688 1 57.03 92 THR A CA 1
ATOM 639 C C . THR A 1 92 ? 2.006 18.844 -8.242 1 57.03 92 THR A C 1
ATOM 641 O O . THR A 1 92 ? 1.172 18.641 -7.359 1 57.03 92 THR A O 1
ATOM 644 N N . PRO A 1 93 ? 3.428 18.828 -8.109 1 54.81 93 PRO A N 1
ATOM 645 C CA . PRO A 1 93 ? 3.883 18.891 -6.719 1 54.81 93 PRO A CA 1
ATOM 646 C C . PRO A 1 93 ? 3.174 19.969 -5.91 1 54.81 93 PRO A C 1
ATOM 648 O O . PRO A 1 93 ? 2.791 21 -6.461 1 54.81 93 PRO A O 1
ATOM 651 N N . PRO A 1 94 ? 3.014 19.656 -4.703 1 58.34 94 PRO A N 1
ATOM 652 C CA . PRO A 1 94 ? 3.59 18.641 -3.826 1 58.34 94 PRO A CA 1
ATOM 653 C C . PRO A 1 94 ? 2.758 17.359 -3.783 1 58.34 94 PRO A C 1
ATOM 655 O O . PRO A 1 94 ? 3.135 16.391 -3.115 1 58.34 94 PRO A O 1
ATOM 658 N N . VAL A 1 95 ? 1.717 17.422 -4.496 1 67.94 95 VAL A N 1
ATOM 659 C CA . VAL A 1 95 ? 0.835 16.266 -4.359 1 67.94 95 VAL A CA 1
ATOM 660 C C . VAL A 1 95 ? 1.47 15.055 -5.027 1 67.94 95 VAL A C 1
ATOM 662 O O . VAL A 1 95 ? 1.458 13.953 -4.469 1 67.94 95 VAL A O 1
ATOM 665 N N . GLU A 1 96 ? 2.012 15.273 -6.098 1 73.06 96 GLU A N 1
ATOM 666 C CA . GLU A 1 96 ? 2.674 14.172 -6.785 1 73.06 96 GLU A CA 1
ATOM 667 C C . GLU A 1 96 ? 4.07 14.57 -7.254 1 73.06 96 GLU A C 1
ATOM 669 O O . GLU A 1 96 ? 4.23 15.133 -8.336 1 73.06 96 GLU A O 1
ATOM 674 N N . PRO A 1 97 ? 5.016 14.234 -6.445 1 75 97 PRO A N 1
ATOM 675 C CA . PRO A 1 97 ? 6.375 14.539 -6.902 1 75 97 PRO A CA 1
ATOM 676 C C . PRO A 1 97 ? 6.73 13.836 -8.203 1 75 97 PRO A C 1
ATOM 678 O O . PRO A 1 97 ? 6.238 12.734 -8.477 1 75 97 PRO A O 1
ATOM 681 N N . SER A 1 98 ? 7.566 14.461 -9.016 1 75.56 98 SER A N 1
ATOM 682 C CA . SER A 1 98 ? 8.016 13.883 -10.281 1 75.56 98 SER A CA 1
ATOM 683 C C . SER A 1 98 ? 8.781 12.586 -10.055 1 75.56 98 SER A C 1
ATOM 685 O O . SER A 1 98 ? 9.008 11.82 -11 1 75.56 98 SER A O 1
ATOM 687 N N . THR A 1 99 ? 9.07 12.367 -8.852 1 81.94 99 THR A N 1
ATOM 688 C CA . THR A 1 99 ? 9.852 11.188 -8.516 1 81.94 99 THR A CA 1
ATOM 689 C C . THR A 1 99 ? 8.938 9.992 -8.25 1 81.94 99 THR A C 1
ATOM 691 O O . THR A 1 99 ? 9.414 8.898 -7.918 1 81.94 99 THR A O 1
ATOM 694 N N . THR A 1 100 ? 7.66 10.219 -8.414 1 85.56 100 THR A N 1
ATOM 695 C CA . THR A 1 100 ? 6.695 9.141 -8.195 1 85.56 100 THR A CA 1
ATOM 696 C C . THR A 1 100 ? 6.473 8.352 -9.484 1 85.56 100 THR A C 1
ATOM 698 O O . THR A 1 100 ? 6.074 8.922 -10.5 1 85.56 100 THR A O 1
ATOM 701 N N . TRP A 1 101 ? 6.75 7.012 -9.367 1 84.38 101 TRP A N 1
ATOM 702 C CA . TRP A 1 101 ? 6.605 6.117 -10.516 1 84.38 101 TRP A CA 1
ATOM 703 C C . TRP A 1 101 ? 5.531 5.066 -10.25 1 84.38 101 TRP A C 1
ATOM 705 O O . TRP A 1 101 ? 5.285 4.699 -9.094 1 84.38 101 TRP A O 1
ATOM 715 N N . THR A 1 102 ? 4.941 4.684 -11.383 1 86.75 102 THR A N 1
ATOM 716 C CA . THR A 1 102 ? 4.055 3.525 -11.32 1 86.75 102 THR A CA 1
ATOM 717 C C . THR A 1 102 ? 4.664 2.336 -12.055 1 86.75 102 THR A C 1
ATOM 719 O O . THR A 1 102 ? 5.465 2.514 -12.977 1 86.75 102 THR A O 1
ATOM 722 N N . TYR A 1 103 ? 4.316 1.138 -11.617 1 87.81 103 TYR A N 1
ATOM 723 C CA . TYR A 1 103 ? 4.789 -0.069 -12.289 1 87.81 103 TYR A CA 1
ATOM 724 C C . TYR A 1 103 ? 3.746 -1.179 -12.211 1 87.81 103 TYR A C 1
ATOM 726 O O . TYR A 1 103 ? 2.867 -1.153 -11.344 1 87.81 103 TYR A O 1
ATOM 734 N N . ALA A 1 104 ? 3.859 -2.074 -13.148 1 91.5 104 ALA A N 1
ATOM 735 C CA . ALA A 1 104 ? 3.031 -3.275 -13.203 1 91.5 104 ALA A CA 1
ATOM 736 C C . ALA A 1 104 ? 3.83 -4.473 -13.703 1 91.5 104 ALA A C 1
ATOM 738 O O . ALA A 1 104 ? 4.738 -4.32 -14.523 1 91.5 104 ALA A O 1
ATOM 739 N N . GLY A 1 105 ? 3.498 -5.625 -13.18 1 93.88 105 GLY A N 1
ATOM 740 C CA . GLY A 1 105 ? 4.195 -6.832 -13.594 1 93.88 105 GLY A CA 1
ATOM 741 C C . GLY A 1 105 ? 3.666 -8.086 -12.922 1 93.88 105 GLY A C 1
ATOM 742 O O . GLY A 1 105 ? 2.502 -8.141 -12.523 1 93.88 105 GLY A O 1
ATOM 743 N N . GLU A 1 106 ? 4.492 -9.086 -13 1 94.75 106 GLU A N 1
ATOM 744 C CA . GLU A 1 106 ? 4.168 -10.383 -12.414 1 94.75 106 GLU A CA 1
ATOM 745 C C . GLU A 1 106 ? 5.07 -10.688 -11.219 1 94.75 106 GLU A C 1
ATOM 747 O O . GLU A 1 106 ? 6.293 -10.594 -11.32 1 94.75 106 GLU A O 1
ATOM 752 N N . LEU A 1 107 ? 4.438 -10.984 -10.133 1 97.56 107 LEU A N 1
ATOM 753 C CA . LEU A 1 107 ? 5.145 -11.477 -8.953 1 97.56 107 LEU A CA 1
ATOM 754 C C . LEU A 1 107 ? 4.852 -12.961 -8.719 1 97.56 107 LEU A C 1
ATOM 756 O O . LEU A 1 107 ? 3.688 -13.352 -8.625 1 97.56 107 LEU A O 1
ATOM 760 N N . VAL A 1 108 ? 5.84 -13.695 -8.633 1 98 108 VAL A N 1
ATOM 761 C CA . VAL A 1 108 ? 5.711 -15.117 -8.328 1 98 108 VAL A CA 1
ATOM 762 C C . VAL A 1 108 ? 6.363 -15.422 -6.98 1 98 108 VAL A C 1
ATOM 764 O O . VAL A 1 108 ? 7.512 -15.039 -6.742 1 98 108 VAL A O 1
ATOM 767 N N . ILE A 1 109 ? 5.629 -16.031 -6.109 1 97 109 ILE A N 1
ATOM 768 C CA . ILE A 1 109 ? 6.203 -16.578 -4.883 1 97 109 ILE A CA 1
ATOM 769 C C . ILE A 1 109 ? 6.223 -18.109 -4.957 1 97 109 ILE A C 1
ATOM 771 O O . ILE A 1 109 ? 5.168 -18.734 -5.035 1 97 109 ILE A O 1
ATOM 775 N N . SER A 1 110 ? 7.395 -18.609 -4.906 1 97 110 SER A N 1
ATOM 776 C CA . SER A 1 110 ? 7.594 -20.062 -4.91 1 97 110 SER A CA 1
ATOM 777 C C . SER A 1 110 ? 7.793 -20.594 -3.496 1 97 110 SER A C 1
ATOM 779 O O . SER A 1 110 ? 8.742 -20.203 -2.809 1 97 110 SER A O 1
ATOM 781 N N . THR A 1 111 ? 6.891 -21.422 -3.094 1 93.19 111 THR A N 1
ATOM 782 C CA . THR A 1 111 ? 6.965 -22.047 -1.774 1 93.19 111 THR A CA 1
ATOM 783 C C . THR A 1 111 ? 7.168 -23.547 -1.894 1 93.19 111 THR A C 1
ATOM 785 O O . THR A 1 111 ? 7.137 -24.109 -2.996 1 93.19 111 THR A O 1
ATOM 788 N N . ALA A 1 112 ? 7.398 -24.203 -0.734 1 90.75 112 ALA A N 1
ATOM 789 C CA . ALA A 1 112 ? 7.496 -25.656 -0.721 1 90.75 112 ALA A CA 1
ATOM 790 C C . ALA A 1 112 ? 6.16 -26.297 -1.094 1 90.75 112 ALA A C 1
ATOM 792 O O . ALA A 1 112 ? 6.113 -27.469 -1.48 1 90.75 112 ALA A O 1
ATOM 793 N N . LEU A 1 113 ? 5.121 -25.594 -1.086 1 88.75 113 LEU A N 1
ATOM 794 C CA . LEU A 1 113 ? 3.779 -26.125 -1.292 1 88.75 113 LEU A CA 1
ATOM 795 C C . LEU A 1 113 ? 3.271 -25.797 -2.691 1 88.75 113 LEU A C 1
ATOM 797 O O . LEU A 1 113 ? 2.174 -26.219 -3.07 1 88.75 113 LEU A O 1
ATOM 801 N N . GLY A 1 114 ? 4.008 -25.078 -3.406 1 93.69 114 GLY A N 1
ATOM 802 C CA . GLY A 1 114 ? 3.592 -24.641 -4.73 1 93.69 114 GLY A CA 1
ATOM 803 C C . GLY A 1 114 ? 3.963 -23.203 -5.039 1 93.69 114 GLY A C 1
ATOM 804 O O . GLY A 1 114 ? 4.684 -22.562 -4.266 1 93.69 114 GLY A O 1
ATOM 805 N N . GLU A 1 115 ? 3.498 -22.75 -6.191 1 96.44 115 GLU A N 1
ATOM 806 C CA . GLU A 1 115 ? 3.756 -21.375 -6.633 1 96.44 115 GLU A CA 1
ATOM 807 C C . GLU A 1 115 ? 2.479 -20.547 -6.621 1 96.44 115 GLU A C 1
ATOM 809 O O . GLU A 1 115 ? 1.41 -21.031 -6.996 1 96.44 115 GLU A O 1
ATOM 814 N 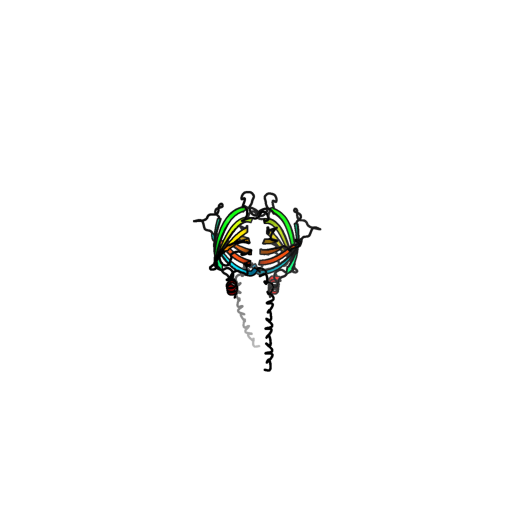N . LEU A 1 116 ? 2.662 -19.375 -6.184 1 96.06 116 LEU A N 1
ATOM 815 C CA . LEU A 1 116 ? 1.638 -18.344 -6.32 1 96.06 116 LEU A CA 1
ATOM 816 C C . LEU A 1 116 ? 2.016 -17.344 -7.402 1 96.06 116 LEU A C 1
ATOM 818 O O . LEU A 1 116 ? 3.076 -16.703 -7.336 1 96.06 116 LEU A O 1
ATOM 822 N N . VAL A 1 117 ? 1.184 -17.172 -8.367 1 96.88 117 VAL A N 1
ATOM 823 C CA . VAL A 1 117 ? 1.386 -16.219 -9.445 1 96.88 117 VAL A CA 1
ATOM 824 C C . VAL A 1 117 ? 0.408 -15.047 -9.281 1 96.88 117 VAL A C 1
ATOM 826 O O . VAL A 1 117 ? -0.804 -15.258 -9.195 1 96.88 117 VAL A O 1
ATOM 829 N N . MET A 1 118 ? 0.986 -13.859 -9.344 1 95.75 118 MET A N 1
ATOM 830 C CA . MET A 1 118 ? 0.131 -12.711 -9.055 1 95.75 118 MET A CA 1
ATOM 831 C C . MET A 1 118 ? 0.358 -11.594 -10.07 1 95.75 118 MET A C 1
ATOM 833 O O . MET A 1 118 ? 1.464 -11.438 -10.586 1 95.75 118 MET A O 1
ATOM 837 N N . SER A 1 119 ? -0.752 -10.852 -10.336 1 94.25 119 SER A N 1
ATOM 838 C CA . SER A 1 119 ? -0.669 -9.555 -11 1 94.25 119 SER A CA 1
ATOM 839 C C . SER A 1 119 ? -0.351 -8.445 -10.008 1 94.25 119 SER A C 1
ATOM 841 O O . SER A 1 119 ? -1.121 -8.195 -9.078 1 94.25 119 SER A O 1
ATOM 843 N N . ASP A 1 120 ? 0.728 -7.82 -10.289 1 94.38 120 ASP A N 1
ATOM 844 C CA . ASP A 1 120 ? 1.281 -6.828 -9.375 1 94.38 120 ASP A CA 1
ATOM 845 C C . ASP A 1 120 ? 1.191 -5.422 -9.969 1 94.38 120 ASP A C 1
ATOM 847 O O . ASP A 1 120 ? 1.577 -5.203 -11.117 1 94.38 120 ASP A O 1
ATOM 851 N N . VAL A 1 121 ? 0.665 -4.473 -9.188 1 92.5 121 VAL A N 1
ATOM 852 C CA . VAL A 1 121 ? 0.689 -3.057 -9.539 1 92.5 121 VAL A CA 1
ATOM 853 C C . VAL A 1 121 ? 1.157 -2.234 -8.344 1 92.5 121 VAL A C 1
ATOM 855 O O . VAL A 1 121 ? 0.759 -2.502 -7.203 1 92.5 121 VAL A O 1
ATOM 858 N N . GLY A 1 122 ? 2.025 -1.262 -8.617 1 93.25 122 GLY A N 1
ATOM 859 C CA . GLY A 1 122 ? 2.582 -0.525 -7.496 1 93.25 122 GLY A CA 1
ATOM 860 C C . GLY A 1 122 ? 3.025 0.878 -7.863 1 93.25 122 GLY A C 1
ATOM 861 O O . GLY A 1 122 ? 2.988 1.261 -9.031 1 93.25 122 GLY A O 1
ATOM 862 N N . ILE A 1 123 ? 3.307 1.68 -6.867 1 92.38 123 ILE A N 1
ATOM 863 C CA . ILE A 1 123 ? 3.865 3.027 -6.926 1 92.38 123 ILE A CA 1
ATOM 864 C C . ILE A 1 123 ? 5.172 3.078 -6.137 1 92.38 123 ILE A C 1
ATOM 866 O O . ILE A 1 123 ? 5.273 2.506 -5.051 1 92.38 123 ILE A O 1
ATOM 870 N N . PHE A 1 124 ? 6.074 3.754 -6.754 1 91.44 124 PHE A N 1
ATOM 871 C CA . PHE A 1 124 ? 7.402 3.867 -6.156 1 91.44 124 PHE A CA 1
ATOM 872 C C . PHE A 1 124 ? 7.875 5.316 -6.156 1 91.44 124 PHE A C 1
ATOM 874 O O . PHE A 1 124 ? 7.82 5.992 -7.188 1 91.44 124 PHE A O 1
ATOM 881 N N . ASP A 1 125 ? 8.289 5.777 -4.98 1 91.19 125 ASP A N 1
ATOM 882 C CA . ASP A 1 125 ? 8.969 7.066 -4.863 1 91.19 125 ASP A CA 1
ATOM 883 C C . ASP A 1 125 ? 10.484 6.906 -4.98 1 91.19 125 ASP A C 1
ATOM 885 O O . ASP A 1 125 ? 11.141 6.504 -4.023 1 91.19 125 ASP A O 1
ATOM 889 N N . THR A 1 126 ? 11.008 7.379 -6.039 1 87.06 126 THR A N 1
ATOM 890 C CA . THR A 1 126 ? 12.422 7.145 -6.301 1 87.06 126 THR A CA 1
ATOM 891 C C . THR A 1 126 ? 13.289 8.023 -5.41 1 87.06 126 THR A C 1
ATOM 893 O O . THR A 1 126 ? 14.477 7.75 -5.227 1 87.06 126 THR A O 1
ATOM 896 N N . ALA A 1 127 ? 12.75 9.062 -4.898 1 86.06 127 ALA A N 1
ATOM 897 C CA . ALA A 1 127 ? 13.516 9.953 -4.039 1 86.06 127 ALA A CA 1
ATOM 898 C C . ALA A 1 127 ? 13.523 9.453 -2.596 1 86.06 127 ALA A C 1
ATOM 900 O O . ALA A 1 127 ? 14.586 9.359 -1.971 1 86.06 127 ALA A O 1
ATOM 901 N N . GLY A 1 128 ? 12.406 9.078 -2.096 1 89 128 GLY A N 1
ATOM 902 C CA . GLY A 1 128 ? 12.281 8.688 -0.702 1 89 128 GLY A CA 1
ATOM 903 C C . GLY A 1 128 ? 12.43 7.191 -0.487 1 89 128 GLY A C 1
ATOM 904 O O . GLY A 1 128 ? 12.648 6.738 0.64 1 89 128 GLY A O 1
ATOM 905 N N . GLY A 1 129 ? 12.195 6.434 -1.534 1 94.25 129 GLY A N 1
ATOM 906 C CA . GLY A 1 129 ? 12.398 4.992 -1.486 1 94.25 129 GLY A CA 1
ATOM 907 C C . GLY A 1 129 ? 11.148 4.23 -1.092 1 94.25 129 GLY A C 1
ATOM 908 O O . GLY A 1 129 ? 11.141 2.996 -1.094 1 94.25 129 GLY A O 1
ATOM 909 N N . ALA A 1 130 ? 10.102 4.957 -0.716 1 96.44 130 ALA A N 1
ATOM 910 C CA . ALA A 1 130 ? 8.867 4.277 -0.327 1 96.44 130 ALA A CA 1
ATOM 911 C C . ALA A 1 130 ? 8.172 3.666 -1.54 1 96.44 130 ALA A C 1
ATOM 913 O O . ALA A 1 130 ? 8.141 4.273 -2.613 1 96.44 130 ALA A O 1
ATOM 914 N N . PHE A 1 131 ? 7.598 2.441 -1.348 1 96.62 131 PHE A N 1
ATOM 915 C CA . PHE A 1 131 ? 6.754 1.863 -2.387 1 96.62 131 PHE A CA 1
ATOM 916 C C . PHE A 1 131 ? 5.566 1.131 -1.772 1 96.62 131 PHE A C 1
ATOM 918 O O . PHE A 1 131 ? 5.645 0.652 -0.639 1 96.62 131 PHE A O 1
ATOM 925 N N . THR A 1 132 ? 4.512 1.121 -2.449 1 97.38 132 THR A N 1
ATOM 926 C CA . THR A 1 132 ? 3.307 0.372 -2.107 1 97.38 132 THR A CA 1
ATOM 927 C C . THR A 1 132 ? 2.74 -0.331 -3.338 1 97.38 132 THR A C 1
ATOM 929 O O . THR A 1 132 ? 2.848 0.179 -4.453 1 97.38 132 THR A O 1
ATOM 932 N N . GLU A 1 133 ? 2.197 -1.484 -3.104 1 96.56 133 GLU A N 1
ATOM 933 C CA . GLU A 1 133 ? 1.593 -2.24 -4.195 1 96.56 133 GLU A CA 1
ATOM 934 C C . GLU A 1 133 ? 0.501 -3.176 -3.684 1 96.56 133 GLU A C 1
ATOM 936 O O . GLU A 1 133 ? 0.441 -3.471 -2.488 1 96.56 133 GLU A O 1
ATOM 941 N N . PHE A 1 134 ? -0.368 -3.572 -4.59 1 95.56 134 PHE A N 1
ATOM 942 C CA . PHE A 1 134 ? -1.17 -4.75 -4.289 1 95.56 134 PHE A CA 1
ATOM 943 C C . PHE A 1 134 ? -1.064 -5.781 -5.406 1 95.56 134 PHE A C 1
ATOM 945 O O . PHE A 1 134 ? -0.768 -5.43 -6.551 1 95.56 134 PHE A O 1
ATOM 952 N N . ASP A 1 135 ? -1.194 -6.984 -4.961 1 95.81 135 ASP A N 1
ATOM 953 C CA . ASP A 1 135 ? -1.065 -8.172 -5.805 1 95.81 135 ASP A CA 1
ATOM 954 C C . ASP A 1 135 ? -2.357 -8.984 -5.805 1 95.81 135 ASP A C 1
ATOM 956 O O . ASP A 1 135 ? -2.871 -9.344 -4.746 1 95.81 135 ASP A O 1
ATOM 960 N N . ARG A 1 136 ? -2.771 -9.289 -6.973 1 94.62 136 ARG A N 1
ATOM 961 C CA . ARG A 1 136 ? -3.908 -10.188 -7.156 1 94.62 136 ARG A CA 1
ATOM 962 C C . ARG A 1 136 ? -3.447 -11.586 -7.551 1 94.62 136 ARG A C 1
ATOM 964 O O . ARG A 1 136 ? -2.682 -11.75 -8.5 1 94.62 136 ARG A O 1
ATOM 971 N N . VAL A 1 137 ? -3.988 -12.508 -6.867 1 94.69 137 VAL A N 1
ATOM 972 C CA . VAL A 1 137 ? -3.666 -13.883 -7.254 1 94.69 137 VAL A CA 1
ATOM 973 C C . VAL A 1 137 ? -4.355 -14.227 -8.57 1 94.69 137 VAL A C 1
ATOM 975 O O . VAL A 1 137 ? -5.57 -14.07 -8.703 1 94.69 137 VAL A O 1
ATOM 978 N N . VAL A 1 138 ? -3.596 -14.688 -9.492 1 94.38 138 VAL A N 1
ATOM 979 C CA . VAL A 1 138 ? -4.137 -15 -10.812 1 94.38 138 VAL A CA 1
ATOM 980 C C . VAL A 1 138 ? -4.125 -16.516 -11.031 1 94.38 138 VAL A C 1
ATOM 982 O O . VAL A 1 138 ? -5.004 -17.062 -11.703 1 94.38 138 VAL A O 1
ATOM 985 N N . SER A 1 139 ? -3.102 -17.125 -10.555 1 95.25 139 SER A N 1
ATOM 986 C CA . SER A 1 139 ? -3.002 -18.578 -10.664 1 95.25 139 SER A CA 1
ATOM 987 C C . SER A 1 139 ? -2.051 -19.141 -9.609 1 95.25 139 SER A C 1
ATOM 989 O O . SER A 1 139 ? -1.43 -18.391 -8.859 1 95.25 139 SER A O 1
ATOM 991 N N . GLY A 1 140 ? -2.062 -20.469 -9.586 1 95.94 140 GLY A N 1
ATOM 992 C CA . GLY A 1 140 ? -1.159 -21.156 -8.68 1 95.94 140 GLY A CA 1
ATOM 993 C C . GLY A 1 140 ? -1.041 -22.641 -8.969 1 95.94 140 GLY A C 1
ATOM 994 O O . GLY A 1 140 ? -1.823 -23.188 -9.75 1 95.94 140 GLY A O 1
ATOM 995 N N . THR A 1 141 ? 0.056 -23.172 -8.414 1 95.62 141 THR A N 1
ATOM 996 C CA . THR A 1 141 ? 0.263 -24.609 -8.492 1 95.62 141 THR A CA 1
ATOM 997 C C . THR A 1 141 ? 0.262 -25.234 -7.102 1 95.62 141 THR A C 1
ATOM 999 O O . THR A 1 141 ? 0.258 -24.516 -6.094 1 95.62 141 THR A O 1
ATOM 1002 N N . GLY A 1 142 ? 0.187 -26.594 -7.09 1 93.06 142 GLY A N 1
ATOM 1003 C CA . GLY A 1 142 ? 0.186 -27.25 -5.797 1 93.06 142 GLY A CA 1
ATOM 1004 C C . GLY A 1 142 ? -0.977 -26.844 -4.914 1 93.06 142 GLY A C 1
ATOM 1005 O O . GLY A 1 142 ? -2.129 -26.859 -5.348 1 93.06 142 GLY A O 1
ATOM 1006 N N . LEU A 1 143 ? -0.638 -26.469 -3.715 1 88.25 143 LEU A N 1
ATOM 1007 C CA . LEU A 1 143 ? -1.649 -26.062 -2.748 1 88.25 143 LEU A CA 1
ATOM 1008 C C . LEU A 1 143 ? -2.389 -24.812 -3.232 1 88.25 143 LEU A C 1
ATOM 1010 O O . LEU A 1 143 ? -3.484 -24.516 -2.756 1 88.25 143 LEU A O 1
ATOM 1014 N N . PHE A 1 144 ? -1.808 -24.188 -4.109 1 92.25 144 PHE A N 1
ATOM 1015 C CA . PHE A 1 144 ? -2.365 -22.906 -4.523 1 92.25 144 PHE A CA 1
ATOM 1016 C C . PHE A 1 144 ? -3.182 -23.047 -5.801 1 92.25 144 PHE A C 1
ATOM 1018 O O . PHE A 1 144 ? -3.582 -22.062 -6.41 1 92.25 144 PHE A O 1
ATOM 1025 N N . THR A 1 145 ? -3.314 -24.266 -6.238 1 93.88 145 THR A N 1
ATOM 1026 C CA . THR A 1 145 ? -4.211 -24.453 -7.375 1 93.88 145 THR A CA 1
ATOM 1027 C C . THR A 1 145 ? -5.605 -23.922 -7.062 1 93.88 145 THR A C 1
ATOM 1029 O O . THR A 1 145 ? -6.211 -24.297 -6.059 1 93.88 145 THR A O 1
ATOM 1032 N N . GLY A 1 146 ? -6.102 -23 -7.887 1 93.75 146 GLY A N 1
ATOM 1033 C CA . GLY A 1 146 ? -7.422 -22.422 -7.699 1 93.75 146 GLY A CA 1
ATOM 1034 C C . GLY A 1 146 ? -7.453 -21.344 -6.633 1 93.75 146 GLY A C 1
ATOM 1035 O O . GLY A 1 146 ? -8.523 -20.906 -6.227 1 93.75 146 GLY A O 1
ATOM 1036 N N . ALA A 1 147 ? -6.281 -20.922 -6.188 1 93.38 147 ALA A N 1
ATOM 1037 C CA . ALA A 1 147 ? -6.207 -19.922 -5.129 1 93.38 147 ALA A CA 1
ATOM 1038 C C . ALA A 1 147 ? -6.691 -18.562 -5.625 1 93.38 147 ALA A C 1
ATOM 1040 O O . ALA A 1 147 ? -6.641 -18.281 -6.824 1 93.38 147 ALA A O 1
ATOM 1041 N N . SER A 1 148 ? -7.188 -17.766 -4.691 1 94.06 148 SER A N 1
ATOM 1042 C CA . SER A 1 148 ? -7.555 -16.359 -4.867 1 94.06 148 SER A CA 1
ATOM 1043 C C . SER A 1 148 ? -7.117 -15.516 -3.674 1 94.06 148 SER A C 1
ATOM 1045 O O . SER A 1 148 ? -6.699 -16.062 -2.646 1 94.06 148 SER A O 1
ATOM 1047 N N . GLY A 1 149 ? -7.16 -14.227 -3.926 1 94.81 149 GLY A N 1
ATOM 1048 C CA . GLY A 1 149 ? -6.809 -13.344 -2.83 1 94.81 149 GLY A CA 1
ATOM 1049 C C . GLY A 1 149 ? -6.07 -12.094 -3.285 1 94.81 149 GLY A C 1
ATOM 1050 O O . GLY A 1 149 ? -5.777 -11.945 -4.473 1 94.81 149 GLY A O 1
ATOM 1051 N N . THR A 1 150 ? -5.93 -11.18 -2.359 1 96.31 150 THR A N 1
ATOM 1052 C CA . THR A 1 150 ? -5.195 -9.938 -2.547 1 96.31 150 THR A CA 1
ATOM 1053 C C . THR A 1 150 ? -4.164 -9.75 -1.439 1 96.31 150 THR A C 1
ATOM 1055 O O . THR A 1 150 ? -4.477 -9.906 -0.258 1 96.31 150 THR A O 1
ATOM 1058 N N . LEU A 1 151 ? -2.965 -9.453 -1.858 1 96.69 151 LEU A N 1
ATOM 1059 C CA . LEU A 1 151 ? -1.902 -9.109 -0.921 1 96.69 151 LEU A CA 1
ATOM 1060 C C . LEU A 1 151 ? -1.445 -7.668 -1.119 1 96.69 151 LEU A C 1
ATOM 1062 O O . LEU A 1 151 ? -1.337 -7.195 -2.254 1 96.69 151 LEU A O 1
ATOM 1066 N N . PHE A 1 152 ? -1.226 -6.992 -0.017 1 98.38 152 PHE A N 1
ATOM 1067 C CA . PHE A 1 152 ? -0.616 -5.668 -0.004 1 98.38 152 PHE A CA 1
ATOM 1068 C C . PHE A 1 152 ? 0.846 -5.75 0.419 1 98.38 152 PHE A C 1
ATOM 1070 O O . PHE A 1 152 ? 1.18 -6.434 1.389 1 98.38 152 PHE A O 1
ATOM 1077 N N . ILE A 1 153 ? 1.679 -5.074 -0.329 1 98.44 153 ILE A N 1
ATOM 1078 C CA . ILE A 1 153 ? 3.109 -5.051 -0.044 1 98.44 153 ILE A CA 1
ATOM 1079 C C . ILE A 1 153 ? 3.59 -3.607 0.075 1 98.44 153 ILE A C 1
ATOM 1081 O O . ILE A 1 153 ? 3.391 -2.803 -0.839 1 98.44 153 ILE A O 1
ATOM 1085 N N . ASN A 1 154 ? 4.129 -3.273 1.18 1 98.62 154 ASN A N 1
ATOM 1086 C CA . ASN A 1 154 ? 4.641 -1.939 1.47 1 98.62 154 ASN A CA 1
ATOM 1087 C C . ASN A 1 154 ? 6.074 -1.992 1.993 1 98.62 154 ASN A C 1
ATOM 1089 O O . ASN A 1 154 ? 6.418 -2.867 2.789 1 98.62 154 ASN A O 1
ATOM 1093 N N . GLY A 1 155 ? 6.863 -1.063 1.53 1 98.25 155 GLY A N 1
ATOM 1094 C CA . GLY A 1 155 ? 8.234 -1.089 2.012 1 98.25 155 GLY A CA 1
ATOM 1095 C C . GLY A 1 155 ? 9.078 0.058 1.481 1 98.25 155 GLY A C 1
ATOM 1096 O O . GLY A 1 155 ? 8.539 1.094 1.081 1 98.25 155 GLY A O 1
ATOM 1097 N N . PHE A 1 156 ? 10.383 -0.143 1.583 1 98.38 156 PHE A N 1
ATOM 1098 C CA . PHE A 1 156 ? 11.359 0.863 1.188 1 98.38 156 PHE A CA 1
ATOM 1099 C C . PHE A 1 156 ? 12.508 0.227 0.415 1 98.38 156 PHE A C 1
ATOM 1101 O O . PHE A 1 156 ? 12.828 -0.946 0.621 1 98.38 156 PHE A O 1
ATOM 1108 N N . GLY A 1 157 ? 13.055 1.09 -0.387 1 97.31 157 GLY A N 1
ATOM 1109 C CA . GLY A 1 157 ? 14.32 0.692 -0.986 1 97.31 157 GLY A CA 1
ATOM 1110 C C . GLY A 1 157 ? 15.469 0.669 0.005 1 97.31 157 GLY A C 1
ATOM 1111 O O . GLY A 1 157 ? 15.5 1.467 0.944 1 97.31 157 GLY A O 1
ATOM 1112 N N . PHE A 1 158 ? 16.391 -0.242 -0.306 1 96.19 158 PHE A N 1
ATOM 1113 C CA . PHE A 1 158 ? 17.641 -0.173 0.439 1 96.19 158 PHE A CA 1
ATOM 1114 C C . PHE A 1 158 ? 18.344 1.154 0.188 1 96.19 158 PHE A C 1
ATOM 1116 O O . PHE A 1 158 ? 18.188 1.753 -0.878 1 96.19 158 PHE A O 1
ATOM 1123 N N . GLU A 1 159 ? 19.125 1.507 1.122 1 92.62 159 GLU A N 1
ATOM 1124 C CA . GLU A 1 159 ? 19.859 2.768 1.01 1 92.62 159 GLU A CA 1
ATOM 1125 C C . GLU A 1 159 ? 20.797 2.758 -0.195 1 92.62 159 GLU A C 1
ATOM 1127 O O . GLU A 1 159 ? 21 3.791 -0.834 1 92.62 159 GLU A O 1
ATOM 1132 N N . ASP A 1 160 ? 21.359 1.607 -0.507 1 93.88 160 ASP A N 1
ATOM 1133 C CA . ASP A 1 160 ? 22.328 1.528 -1.596 1 93.88 160 ASP A CA 1
ATOM 1134 C C . ASP A 1 160 ? 21.625 1.343 -2.941 1 93.88 160 ASP A C 1
ATOM 1136 O O . ASP A 1 160 ? 22.281 1.222 -3.977 1 93.88 160 ASP A O 1
ATOM 1140 N N . GLY A 1 161 ? 20.297 1.268 -2.881 1 93.94 161 GLY A N 1
ATOM 1141 C CA . GLY A 1 161 ? 19.531 1.191 -4.113 1 93.94 161 GLY A CA 1
ATOM 1142 C C . GLY A 1 161 ? 19.516 -0.198 -4.719 1 93.94 161 GLY A C 1
ATOM 1143 O O . GLY A 1 161 ? 19.047 -0.385 -5.844 1 93.94 161 GLY A O 1
ATOM 1144 N N . SER A 1 162 ? 19.953 -1.222 -4.051 1 95.75 162 SER A N 1
ATOM 1145 C CA . SER A 1 162 ? 20.141 -2.537 -4.652 1 95.75 162 SER A CA 1
ATOM 1146 C C . SER A 1 162 ? 18.844 -3.344 -4.637 1 95.75 162 SER A C 1
ATOM 1148 O O . SER A 1 162 ? 18.734 -4.371 -5.312 1 95.75 162 SER A O 1
ATOM 1150 N N . GLY A 1 163 ? 17.953 -2.896 -3.805 1 97.12 163 GLY A N 1
ATOM 1151 C CA . GLY A 1 163 ? 16.719 -3.654 -3.65 1 97.12 163 GLY A CA 1
ATOM 1152 C C . GLY A 1 163 ? 15.773 -3.055 -2.623 1 97.12 163 GLY A C 1
ATOM 1153 O O . GLY A 1 163 ? 15.734 -1.836 -2.441 1 97.12 163 GLY A O 1
ATOM 1154 N N . PHE A 1 164 ? 14.93 -3.973 -2.137 1 97.94 164 PHE A N 1
ATOM 1155 C CA . PHE A 1 164 ? 13.828 -3.498 -1.303 1 97.94 164 PHE A CA 1
ATOM 1156 C C . PHE A 1 164 ? 13.641 -4.402 -0.09 1 97.94 164 PHE A C 1
ATOM 1158 O O . PHE A 1 164 ? 13.969 -5.59 -0.138 1 97.94 164 PHE A O 1
ATOM 1165 N N . TYR A 1 165 ? 13.18 -3.842 1.01 1 98.19 165 TYR A N 1
ATOM 1166 C CA . TYR A 1 165 ? 12.555 -4.578 2.104 1 98.19 165 TYR A CA 1
ATOM 1167 C C . TYR A 1 165 ? 11.102 -4.164 2.281 1 98.19 165 TYR A C 1
ATOM 1169 O O . TYR A 1 165 ? 10.75 -2.996 2.09 1 98.19 165 TYR A O 1
ATOM 1177 N N . SER A 1 166 ? 10.281 -5.184 2.615 1 98 166 SER A N 1
ATOM 1178 C CA . SER A 1 166 ? 8.859 -4.895 2.668 1 98 166 SER A CA 1
ATOM 1179 C C . SER A 1 166 ? 8.133 -5.852 3.607 1 98 166 SER A C 1
ATOM 1181 O O . SER A 1 166 ? 8.688 -6.879 4.004 1 98 166 SER A O 1
ATOM 1183 N N . ASP A 1 167 ? 6.953 -5.43 4.004 1 96.25 167 ASP A N 1
ATOM 1184 C CA . ASP A 1 167 ? 5.98 -6.309 4.645 1 96.25 167 ASP A CA 1
ATOM 1185 C C . ASP A 1 167 ? 4.871 -6.707 3.674 1 96.25 167 ASP A C 1
ATOM 1187 O O . ASP A 1 167 ? 4.539 -5.949 2.76 1 96.25 167 ASP A O 1
ATOM 1191 N N . ILE A 1 168 ? 4.352 -7.902 3.879 1 96.56 168 ILE A N 1
ATOM 1192 C CA . ILE A 1 168 ? 3.234 -8.438 3.107 1 96.56 168 ILE A CA 1
ATOM 1193 C C . ILE A 1 168 ? 2.047 -8.695 4.031 1 96.56 168 ILE A C 1
ATOM 1195 O O . ILE A 1 168 ? 2.189 -9.352 5.066 1 96.56 168 ILE A O 1
ATOM 1199 N N . ARG A 1 169 ? 0.923 -8.211 3.59 1 95.25 169 ARG A N 1
ATOM 1200 C CA . ARG A 1 169 ? -0.312 -8.477 4.32 1 95.25 169 ARG A CA 1
ATOM 1201 C C . ARG A 1 169 ? -1.474 -8.711 3.359 1 95.25 169 ARG A C 1
ATOM 1203 O O . ARG A 1 169 ? -1.485 -8.188 2.246 1 95.25 169 ARG A O 1
ATOM 1210 N N . GLY A 1 170 ? -2.385 -9.414 3.84 1 94.94 170 GLY A N 1
ATOM 1211 C CA . GLY A 1 170 ? -3.578 -9.672 3.049 1 94.94 170 GLY A CA 1
ATOM 1212 C C . GLY A 1 170 ? -4.223 -11.008 3.357 1 94.94 170 GLY A C 1
ATOM 1213 O O . GLY A 1 170 ? -4.137 -11.5 4.484 1 94.94 170 GLY A O 1
ATOM 1214 N N . THR A 1 171 ? -4.988 -11.414 2.328 1 93.81 171 THR A N 1
ATOM 1215 C CA . THR A 1 171 ? -5.699 -12.672 2.486 1 93.81 171 THR A CA 1
ATOM 1216 C C . THR A 1 171 ? -5.457 -13.586 1.289 1 93.81 171 THR A C 1
ATOM 1218 O O . THR A 1 171 ? -5.469 -13.133 0.143 1 93.81 171 THR A O 1
ATOM 1221 N N . LEU A 1 172 ? -5.234 -14.797 1.589 1 92.88 172 LEU A N 1
ATOM 1222 C CA . LEU A 1 172 ? -5.129 -15.859 0.594 1 92.88 172 LEU A CA 1
ATOM 1223 C C . LEU A 1 172 ? -6.195 -16.922 0.821 1 92.88 172 LEU A C 1
ATOM 1225 O O . LEU A 1 172 ? -6.371 -17.406 1.943 1 92.88 172 LEU A O 1
ATOM 1229 N N . CYS A 1 173 ? -6.91 -17.234 -0.256 1 93.06 173 CYS A N 1
ATOM 1230 C CA . CYS A 1 173 ? -7.957 -18.25 -0.191 1 93.06 173 CYS A CA 1
ATOM 1231 C C . CYS A 1 173 ? -7.629 -19.438 -1.096 1 93.06 173 CYS A C 1
ATOM 1233 O O . CYS A 1 173 ? -7.125 -19.25 -2.205 1 93.06 173 CYS A O 1
ATOM 1235 N N . VAL A 1 174 ? -7.898 -20.625 -0.616 1 89.88 174 VAL A N 1
ATOM 1236 C CA . VAL A 1 174 ? -7.727 -21.844 -1.415 1 89.88 174 VAL A CA 1
ATOM 1237 C C . VAL A 1 174 ? -9.008 -22.672 -1.38 1 89.88 174 VAL A C 1
ATOM 1239 O O . VAL A 1 174 ? -9.773 -22.594 -0.415 1 89.88 174 VAL A O 1
ATOM 1242 N N . PRO A 1 175 ? -9.156 -23.375 -2.492 1 87.44 175 PRO A N 1
ATOM 1243 C CA . PRO A 1 175 ? -10.336 -24.25 -2.467 1 87.44 175 PRO A CA 1
ATOM 1244 C C . PRO A 1 175 ? -10.289 -25.281 -1.348 1 87.44 175 PRO A C 1
ATOM 1246 O O . PRO A 1 175 ? -9.219 -25.812 -1.044 1 87.44 175 PRO A O 1
ATOM 1249 N N . ALA A 1 176 ? -11.375 -25.391 -0.651 1 76.19 176 ALA A N 1
ATOM 1250 C CA . ALA A 1 176 ? -11.477 -26.328 0.468 1 76.19 176 ALA A CA 1
ATOM 1251 C C . ALA A 1 176 ? -11.164 -27.75 0.022 1 76.19 176 ALA A 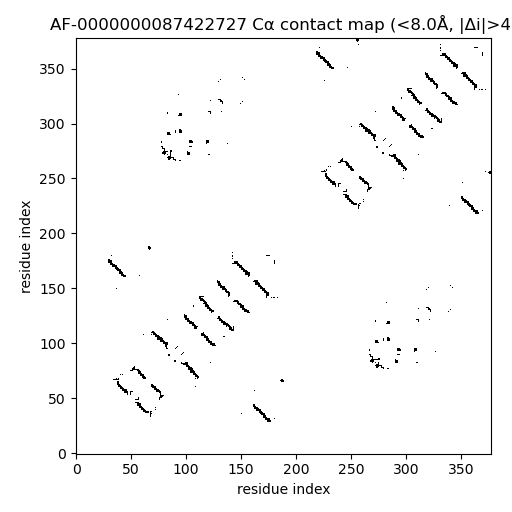C 1
ATOM 1253 O O . ALA A 1 176 ? -10.75 -28.578 0.83 1 76.19 176 ALA A O 1
ATOM 1254 N N . SER A 1 177 ? -11.523 -28.078 -1.12 1 65.25 177 SER A N 1
ATOM 1255 C CA . SER A 1 177 ? -11.352 -29.438 -1.592 1 65.25 177 SER A CA 1
ATOM 1256 C C . SER A 1 177 ? -9.875 -29.797 -1.759 1 65.25 177 SER A C 1
ATOM 1258 O O . SER A 1 177 ? -9.531 -30.922 -2.094 1 65.25 177 SER A O 1
ATOM 1260 N N . HIS A 1 178 ? -9.078 -28.703 -1.589 1 59.5 178 HIS A N 1
ATOM 1261 C CA . HIS A 1 178 ? -7.676 -29.062 -1.772 1 59.5 178 HIS A CA 1
ATOM 1262 C C . HIS A 1 178 ? -7.207 -30.031 -0.688 1 59.5 178 HIS A C 1
ATOM 1264 O O . HIS A 1 178 ? -7.469 -29.812 0.497 1 59.5 178 HIS A O 1
ATOM 1270 N N . PRO A 1 179 ? -6.918 -31.25 -1.104 1 54.25 179 PRO A N 1
ATOM 1271 C CA . PRO A 1 179 ? -6.555 -32.312 -0.156 1 54.25 179 PRO A CA 1
ATOM 1272 C C . PRO A 1 179 ? -5.699 -31.797 0.999 1 54.25 179 PRO A C 1
ATOM 1274 O O . PRO A 1 179 ? -5.773 -32.312 2.111 1 54.25 179 PRO A O 1
ATOM 1277 N N . THR A 1 180 ? -4.734 -30.969 0.703 1 49.88 180 THR A N 1
ATOM 1278 C CA . THR A 1 180 ? -3.812 -30.547 1.749 1 49.88 180 THR A CA 1
ATOM 1279 C C . THR A 1 180 ? -4.383 -29.359 2.518 1 49.88 180 THR A C 1
ATOM 1281 O O . THR A 1 180 ? -3.65 -28.672 3.227 1 49.88 180 THR A O 1
ATOM 1284 N N . SER A 1 181 ? -5.602 -29.109 2.203 1 48.09 181 SER A N 1
ATOM 1285 C CA . SER A 1 181 ? -6.273 -28.062 2.979 1 48.09 181 SER A CA 1
ATOM 1286 C C . SER A 1 181 ? -6.039 -28.25 4.473 1 48.09 181 SER A C 1
ATOM 1288 O O . SER A 1 181 ? -5.969 -27.266 5.223 1 48.09 181 SER A O 1
ATOM 1290 N N . GLY A 1 182 ? -6.02 -29.469 4.805 1 45.06 182 GLY A N 1
ATOM 1291 C CA . GLY A 1 182 ? -5.57 -29.766 6.156 1 45.06 182 GLY A CA 1
ATOM 1292 C C . GLY A 1 182 ? -4.164 -29.266 6.441 1 45.06 182 GLY A C 1
ATOM 1293 O O . GLY A 1 182 ? -3.859 -28.859 7.562 1 45.06 182 GLY A O 1
ATOM 1294 N N . ALA A 1 183 ? -3.311 -29.5 5.539 1 45.41 183 ALA A N 1
ATOM 1295 C CA . ALA A 1 183 ? -1.915 -29.094 5.691 1 45.41 183 ALA A CA 1
ATOM 1296 C C . ALA A 1 183 ? -1.786 -27.578 5.75 1 45.41 183 ALA A C 1
ATOM 1298 O O . ALA A 1 183 ? -0.87 -27.047 6.383 1 45.41 183 ALA A O 1
ATOM 1299 N N . VAL A 1 184 ? -2.598 -26.922 5.027 1 49.34 184 VAL A N 1
ATOM 1300 C CA . VAL A 1 184 ? -2.602 -25.469 5.008 1 49.34 184 VAL A CA 1
ATOM 1301 C C . VAL A 1 184 ? -2.746 -24.938 6.434 1 49.34 184 VAL A C 1
ATOM 1303 O O .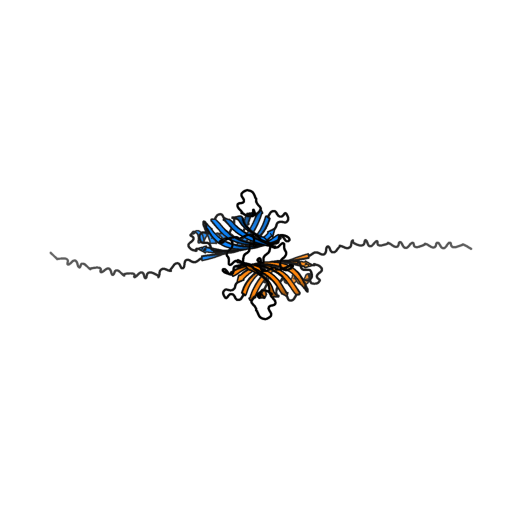 VAL A 1 184 ? -2.113 -23.938 6.797 1 49.34 184 VAL A O 1
ATOM 1306 N N . PHE A 1 185 ? -3.527 -25.688 7.27 1 47 185 PHE A N 1
ATOM 1307 C CA . PHE A 1 185 ? -3.773 -25.234 8.633 1 47 185 PHE A CA 1
ATOM 1308 C C . PHE A 1 185 ? -2.521 -25.391 9.492 1 47 185 PHE A C 1
ATOM 1310 O O . PHE A 1 185 ? -2.311 -24.625 10.438 1 47 185 PHE A O 1
ATOM 1317 N N . SER A 1 186 ? -1.871 -26.422 9.102 1 44.03 186 SER A N 1
ATOM 1318 C CA . SER A 1 186 ? -0.72 -26.578 9.984 1 44.03 186 SER A CA 1
ATOM 1319 C C . SER A 1 186 ? 0.315 -25.484 9.742 1 44.03 186 SER A C 1
ATOM 1321 O O . SER A 1 186 ? 1.263 -25.328 10.516 1 44.03 186 SER A O 1
ATOM 1323 N N . MET A 1 187 ? 0.256 -24.984 8.719 1 43.94 187 MET A N 1
ATOM 1324 C CA . MET A 1 187 ? 1.231 -23.938 8.406 1 43.94 187 MET A CA 1
ATOM 1325 C C . MET A 1 187 ? 0.907 -22.656 9.156 1 43.94 187 MET A C 1
ATOM 1327 O O . MET A 1 187 ? 1.736 -21.734 9.219 1 43.94 187 MET A O 1
ATOM 1331 N N . PHE A 1 188 ? -0.339 -22.562 9.664 1 41.59 188 PHE A N 1
ATOM 1332 C CA . PHE A 1 188 ? -0.777 -21.391 10.406 1 41.59 188 PHE A CA 1
ATOM 1333 C C . PHE A 1 188 ? -0.765 -21.672 11.906 1 41.59 188 PHE A C 1
ATOM 1335 O O . PHE A 1 188 ? -1.183 -20.828 12.703 1 41.59 188 PHE A O 1
ATOM 1342 N N . ASP A 1 189 ? -0.474 -22.891 12.305 1 36.38 189 ASP A N 1
ATOM 1343 C CA . ASP A 1 189 ? -0.257 -23.188 13.719 1 36.38 189 ASP A CA 1
ATOM 1344 C C . ASP A 1 189 ? 1.165 -22.828 14.148 1 36.38 189 ASP A C 1
ATOM 1346 O O . ASP A 1 189 ? 2.125 -23.109 13.43 1 36.38 189 ASP A O 1
ATOM 1350 N N . MET B 1 1 ? 61.719 55.438 72.562 1 34.66 1 MET B N 1
ATOM 1351 C CA . MET B 1 1 ? 60.5 55.625 71.75 1 34.66 1 MET B CA 1
ATOM 1352 C C . MET B 1 1 ? 60.438 54.625 70.625 1 34.66 1 MET B C 1
ATOM 1354 O O . MET B 1 1 ? 61.188 54.75 69.625 1 34.66 1 MET B O 1
ATOM 1358 N N . GLY B 1 2 ? 60.281 53.344 70.875 1 38.94 2 GLY B N 1
ATOM 1359 C CA . GLY B 1 2 ? 60.312 52.062 70.188 1 38.94 2 GLY B CA 1
ATOM 1360 C C . GLY B 1 2 ? 59.219 51.938 69.125 1 38.94 2 GLY B C 1
ATOM 1361 O O . GLY B 1 2 ? 58.062 52.156 69.375 1 38.94 2 GLY B O 1
ATOM 1362 N N . ARG B 1 3 ? 59.625 52.188 67.875 1 38.78 3 ARG B N 1
ATOM 1363 C CA . ARG B 1 3 ? 58.812 52.156 66.688 1 38.78 3 ARG B CA 1
ATOM 1364 C C . ARG B 1 3 ? 58.219 50.781 66.438 1 38.78 3 ARG B C 1
ATOM 1366 O O . ARG B 1 3 ? 58.938 49.781 66.312 1 38.78 3 ARG B O 1
ATOM 1373 N N . ARG B 1 4 ? 57.062 50.5 67 1 30.47 4 ARG B N 1
ATOM 1374 C CA . ARG B 1 4 ? 56.281 49.281 66.812 1 30.47 4 ARG B CA 1
ATOM 1375 C C . ARG B 1 4 ? 55.969 49.094 65.312 1 30.47 4 ARG B C 1
ATOM 1377 O O . ARG B 1 4 ? 55.344 49.969 64.688 1 30.47 4 ARG B O 1
ATOM 1384 N N . ARG B 1 5 ? 56.906 48.438 64.562 1 37.88 5 ARG B N 1
ATOM 1385 C CA . ARG B 1 5 ? 56.719 48 63.188 1 37.88 5 ARG B CA 1
ATOM 1386 C C . ARG B 1 5 ? 55.438 47.188 63.031 1 37.88 5 ARG B C 1
ATOM 1388 O O . ARG B 1 5 ? 55.344 46.094 63.594 1 37.88 5 ARG B O 1
ATOM 1395 N N . ASP B 1 6 ? 54.281 47.875 63 1 30.06 6 ASP B N 1
ATOM 1396 C CA . ASP B 1 6 ? 53.031 47.188 62.719 1 30.06 6 ASP B CA 1
ATOM 1397 C C . ASP B 1 6 ? 53.094 46.406 61.406 1 30.06 6 ASP B C 1
ATOM 1399 O O . ASP B 1 6 ? 53.375 47 60.375 1 30.06 6 ASP B O 1
ATOM 1403 N N . ALA B 1 7 ? 53.562 45.156 61.438 1 36.91 7 ALA B N 1
ATOM 1404 C CA . ALA B 1 7 ? 53.562 44.188 60.344 1 36.91 7 ALA B CA 1
ATOM 1405 C C . ALA B 1 7 ? 52.156 44 59.781 1 36.91 7 ALA B C 1
ATOM 1407 O O . ALA B 1 7 ? 51.25 43.531 60.469 1 36.91 7 ALA B O 1
ATOM 1408 N N . TRP B 1 8 ? 51.719 44.938 58.906 1 33.56 8 TRP B N 1
ATOM 1409 C CA . TRP B 1 8 ? 50.5 44.781 58.156 1 33.56 8 TRP B CA 1
ATOM 1410 C C . TRP B 1 8 ? 50.5 43.469 57.375 1 33.56 8 TRP B C 1
ATOM 1412 O O . TRP B 1 8 ? 51.375 43.25 56.531 1 33.56 8 TRP B O 1
ATOM 1422 N N . LEU B 1 9 ? 50.156 42.312 57.938 1 36.03 9 LEU B N 1
ATOM 1423 C CA . LEU B 1 9 ? 49.906 41.031 57.25 1 36.03 9 LEU B CA 1
ATOM 1424 C C . LEU B 1 9 ? 48.844 41.219 56.156 1 36.03 9 LEU B C 1
ATOM 1426 O O . LEU B 1 9 ? 47.719 41.594 56.438 1 36.03 9 LEU B O 1
ATOM 1430 N N . SER B 1 10 ? 49.25 41.531 54.938 1 34.06 10 SER B N 1
ATOM 1431 C CA . SER B 1 10 ? 48.406 41.562 53.719 1 34.06 10 SER B CA 1
ATOM 1432 C C . SER B 1 10 ? 47.781 40.188 53.5 1 34.06 10 SER B C 1
ATOM 1434 O O . SER B 1 10 ? 48.469 39.188 53.375 1 34.06 10 SER B O 1
ATOM 1436 N N . PHE B 1 11 ? 46.594 40 53.969 1 37.47 11 PHE B N 1
ATOM 1437 C CA . PHE B 1 11 ? 45.781 38.844 53.625 1 37.47 11 PHE B CA 1
ATOM 1438 C C . PHE B 1 11 ? 45.5 38.781 52.125 1 37.47 11 PHE B C 1
ATOM 1440 O O . PHE B 1 11 ? 44.844 39.656 51.562 1 37.47 11 PHE B O 1
ATOM 1447 N N . VAL B 1 12 ? 46.406 38.156 51.375 1 37.16 12 VAL B N 1
ATOM 1448 C CA . VAL B 1 12 ? 46.156 37.812 49.969 1 37.16 12 VAL B CA 1
ATOM 1449 C C . VAL B 1 12 ? 44.938 36.906 49.844 1 37.16 12 VAL B C 1
ATOM 1451 O O . VAL B 1 12 ? 44.969 35.781 50.344 1 37.16 12 VAL B O 1
ATOM 1454 N N . ALA B 1 13 ? 43.75 37.406 49.781 1 34.34 13 ALA B N 1
ATOM 1455 C CA . ALA B 1 13 ? 42.531 36.656 49.406 1 34.34 13 ALA B CA 1
ATOM 1456 C C . ALA B 1 13 ? 42.719 35.969 48.062 1 34.34 13 ALA B C 1
ATOM 1458 O O . ALA B 1 13 ? 42.875 36.594 47.031 1 34.34 13 ALA B O 1
ATOM 1459 N N . ALA B 1 14 ? 43.25 34.75 48.094 1 38.12 14 ALA B N 1
ATOM 1460 C CA . ALA B 1 14 ? 43.25 33.875 46.906 1 38.12 14 ALA B CA 1
ATOM 1461 C C . ALA B 1 14 ? 41.844 33.75 46.312 1 38.12 14 ALA B C 1
ATOM 1463 O O . ALA B 1 14 ? 40.969 33.156 46.938 1 38.12 14 ALA B O 1
ATOM 1464 N N . PHE B 1 15 ? 41.5 34.75 45.469 1 38.66 15 PHE B N 1
ATOM 1465 C CA . PHE B 1 15 ? 40.281 34.562 44.719 1 38.66 15 PHE B CA 1
ATOM 1466 C C . PHE B 1 15 ? 40.375 33.281 43.844 1 38.66 15 PHE B C 1
ATOM 1468 O O . PHE B 1 15 ? 41.219 33.188 42.969 1 38.66 15 PHE B O 1
ATOM 1475 N N . THR B 1 16 ? 39.938 32.156 44.344 1 37.69 16 THR B N 1
ATOM 1476 C CA . THR B 1 16 ? 39.781 30.969 43.531 1 37.69 16 THR B CA 1
ATOM 1477 C C . THR B 1 16 ? 38.812 31.234 42.375 1 37.69 16 THR B C 1
ATOM 1479 O O . THR B 1 16 ? 37.656 31.562 42.594 1 37.69 16 THR B O 1
ATOM 1482 N N . VAL B 1 17 ? 39.406 31.703 41.281 1 36.09 17 VAL B N 1
ATOM 1483 C CA . VAL B 1 17 ? 38.625 31.734 40.031 1 36.09 17 VAL B CA 1
ATOM 1484 C C . VAL B 1 17 ? 38.062 30.344 39.75 1 36.09 17 VAL B C 1
ATOM 1486 O O . VAL B 1 17 ? 38.812 29.391 39.5 1 36.09 17 VAL B O 1
ATOM 1489 N N . VAL B 1 18 ? 36.906 30.031 40.281 1 35.34 18 VAL B N 1
ATOM 1490 C CA . VAL B 1 18 ? 36.156 28.875 39.812 1 35.34 18 VAL B CA 1
ATOM 1491 C C . VAL B 1 18 ? 35.938 28.984 38.281 1 35.34 18 VAL B C 1
ATOM 1493 O O . VAL B 1 18 ? 35.156 29.828 37.844 1 35.34 18 VAL B O 1
ATOM 1496 N N . LEU B 1 19 ? 37 28.609 37.531 1 35.5 19 LEU B N 1
ATOM 1497 C CA . LEU B 1 19 ? 36.75 28.359 36.125 1 35.5 19 LEU B CA 1
ATOM 1498 C C . LEU B 1 19 ? 35.5 27.516 35.938 1 35.5 19 LEU B C 1
ATOM 1500 O O . LEU B 1 19 ? 35.5 26.312 36.25 1 35.5 19 LEU B O 1
ATOM 1504 N N . MET B 1 20 ? 34.375 28.141 35.969 1 33.59 20 MET B N 1
ATOM 1505 C CA . MET B 1 20 ? 33.219 27.406 35.438 1 33.59 20 MET B CA 1
ATOM 1506 C C . MET B 1 20 ? 33.5 26.938 34 1 33.59 20 MET B C 1
ATOM 1508 O O . MET B 1 20 ? 33.625 27.75 33.094 1 33.59 20 MET B O 1
ATOM 1512 N N . ALA B 1 21 ? 34.219 25.875 33.844 1 32.91 21 ALA B N 1
ATOM 1513 C CA . ALA B 1 21 ? 34.188 25.234 32.531 1 32.91 21 ALA B CA 1
ATOM 1514 C C . ALA B 1 21 ? 32.781 25.234 31.969 1 32.91 21 ALA B C 1
ATOM 1516 O O . ALA B 1 21 ? 31.844 24.672 32.562 1 32.91 21 ALA B O 1
ATOM 1517 N N . ALA B 1 22 ? 32.5 26.25 31.156 1 33.06 22 ALA B N 1
ATOM 1518 C CA . ALA B 1 22 ? 31.281 26.156 30.344 1 33.06 22 ALA B CA 1
ATOM 1519 C C . ALA B 1 22 ? 31.141 24.766 29.734 1 33.06 22 ALA B C 1
ATOM 1521 O O . ALA B 1 22 ? 32.031 24.297 29.031 1 33.06 22 ALA B O 1
ATOM 1522 N N . LEU B 1 23 ? 30.453 23.844 30.391 1 34.66 23 LEU B N 1
ATOM 1523 C CA . LEU B 1 23 ? 30.078 22.641 29.672 1 34.66 23 LEU B CA 1
ATOM 1524 C C . LEU B 1 23 ? 29.734 22.938 28.219 1 34.66 23 LEU B C 1
ATOM 1526 O O . LEU B 1 23 ? 29.125 23.984 27.922 1 34.66 23 LEU B O 1
ATOM 1530 N N . PRO B 1 24 ? 30.641 22.469 27.266 1 34.81 24 PRO B N 1
ATOM 1531 C CA . PRO B 1 24 ? 30.156 22.703 25.891 1 34.81 24 PRO B CA 1
ATOM 1532 C C . PRO B 1 24 ? 28.641 22.656 25.781 1 34.81 24 PRO B C 1
ATOM 1534 O O . PRO B 1 24 ? 27.984 21.984 26.578 1 34.81 24 PRO B O 1
ATOM 1537 N N . ASP B 1 25 ? 27.984 23.703 25.375 1 32.81 25 ASP B N 1
ATOM 1538 C CA . ASP B 1 25 ? 26.594 23.641 24.938 1 32.81 25 ASP B CA 1
ATOM 1539 C C . ASP B 1 25 ? 26.297 22.281 24.297 1 32.81 25 ASP B C 1
ATOM 1541 O O . ASP B 1 25 ? 26.969 21.875 23.344 1 32.81 25 ASP B O 1
ATOM 1545 N N . ALA B 1 26 ? 25.953 21.312 25.031 1 33.41 26 ALA B N 1
ATOM 1546 C CA . ALA B 1 26 ? 25.312 20.219 24.312 1 33.41 26 ALA B CA 1
ATOM 1547 C C . ALA B 1 26 ? 24.516 20.734 23.125 1 33.41 26 ALA B C 1
ATOM 1549 O O . ALA B 1 26 ? 23.547 21.484 23.297 1 33.41 26 ALA B O 1
ATOM 1550 N N . GLU B 1 27 ? 25.156 21.156 22.078 1 36.97 27 GLU B N 1
ATOM 1551 C CA . GLU B 1 27 ? 24.312 21.281 20.891 1 36.97 27 GLU B CA 1
ATOM 1552 C C . GLU B 1 27 ? 23.141 20.312 20.953 1 36.97 27 GLU B C 1
ATOM 1554 O O . GLU B 1 27 ? 23.328 19.109 21.203 1 36.97 27 GLU B O 1
ATOM 1559 N N . ALA B 1 28 ? 22.031 20.719 21.562 1 36.84 28 ALA B N 1
ATOM 1560 C CA . ALA B 1 28 ? 20.812 19.938 21.375 1 36.84 28 ALA B CA 1
ATOM 1561 C C . ALA B 1 28 ? 20.828 19.234 20.016 1 36.84 28 ALA B C 1
ATOM 1563 O O . ALA B 1 28 ? 20.75 19.875 18.969 1 36.84 28 ALA B O 1
ATOM 1564 N N . SER B 1 29 ? 21.672 18.469 19.562 1 42.12 29 SER B N 1
ATOM 1565 C CA . SER B 1 29 ? 21.516 17.609 18.391 1 42.12 29 SER B CA 1
ATOM 1566 C C . SER B 1 29 ? 20.031 17.312 18.109 1 42.12 29 SER B C 1
ATOM 1568 O O . SER B 1 29 ? 19.344 16.734 18.953 1 42.12 29 SER B O 1
ATOM 1570 N N . ASP B 1 30 ? 19.078 18.344 17.641 1 51.69 30 ASP B N 1
ATOM 1571 C CA . ASP B 1 30 ? 17.656 18.594 17.469 1 51.69 30 ASP B CA 1
ATOM 1572 C C . ASP B 1 30 ? 16.906 17.312 17.109 1 51.69 30 ASP B C 1
ATOM 1574 O O . ASP B 1 30 ? 16.891 16.906 15.938 1 51.69 30 ASP B O 1
ATOM 1578 N N . GLY B 1 31 ? 16.938 16.172 17.688 1 71 31 GLY B N 1
ATOM 1579 C CA . GLY B 1 31 ? 16.578 14.773 17.516 1 71 31 GLY B CA 1
ATOM 1580 C C . GLY B 1 31 ? 15.117 14.555 17.219 1 71 31 GLY B C 1
ATOM 1581 O O . GLY B 1 31 ? 14.289 15.445 17.438 1 71 31 GLY B O 1
ATOM 1582 N N . GLU B 1 32 ? 14.758 13.953 16.172 1 82.56 32 GLU B N 1
ATOM 1583 C CA . GLU B 1 32 ? 13.398 13.539 15.82 1 82.56 32 GLU B CA 1
ATOM 1584 C C . GLU B 1 32 ? 12.961 12.328 16.641 1 82.56 32 GLU B C 1
ATOM 1586 O O . GLU B 1 32 ? 13.781 11.477 16.984 1 82.56 32 GLU B O 1
ATOM 1591 N N . LEU B 1 33 ? 11.805 12.539 17.266 1 86.38 33 LEU B N 1
ATOM 1592 C CA . LEU B 1 33 ? 11.133 11.375 17.844 1 86.38 33 LEU B CA 1
ATOM 1593 C C . LEU B 1 33 ? 10.227 10.711 16.812 1 86.38 33 LEU B C 1
ATOM 1595 O O . LEU B 1 33 ? 9.328 11.352 16.25 1 86.38 33 LEU B O 1
ATOM 1599 N N . CYS B 1 34 ? 10.523 9.469 16.609 1 90.88 34 CYS B N 1
ATOM 1600 C CA . CYS B 1 34 ? 9.727 8.734 15.625 1 90.88 34 CYS B CA 1
ATOM 1601 C C . CYS B 1 34 ? 8.883 7.668 16.297 1 90.88 34 CYS B C 1
ATOM 1603 O O . CYS B 1 34 ? 9.367 6.938 17.172 1 90.88 34 CYS B O 1
ATOM 1605 N N . VAL B 1 35 ? 7.637 7.605 15.891 1 88 35 VAL B N 1
ATOM 1606 C CA . VAL B 1 35 ? 6.727 6.621 16.469 1 88 35 VAL B CA 1
ATOM 1607 C C . VAL B 1 35 ? 6.086 5.797 15.344 1 88 35 VAL B C 1
ATOM 1609 O O . VAL B 1 35 ? 5.742 6.332 14.289 1 88 35 VAL B O 1
ATOM 1612 N N . PRO B 1 36 ? 5.957 4.445 15.609 1 91.12 36 PRO B N 1
ATOM 1613 C CA . PRO B 1 36 ? 5.168 3.67 14.648 1 91.12 36 PRO B CA 1
ATOM 1614 C C . PRO B 1 36 ? 3.684 4.016 14.688 1 91.12 36 PRO B C 1
ATOM 1616 O O . PRO B 1 36 ? 3.141 4.309 15.758 1 91.12 36 PRO B O 1
ATOM 1619 N N . VAL B 1 37 ? 3.09 3.973 13.555 1 92.31 37 VAL B N 1
ATOM 1620 C CA . VAL B 1 37 ? 1.656 4.215 13.43 1 92.31 37 VAL B CA 1
ATOM 1621 C C . VAL B 1 37 ? 0.949 2.922 13.031 1 92.31 37 VAL B C 1
ATOM 1623 O O . VAL B 1 37 ? 1.35 2.258 12.07 1 92.31 37 VAL B O 1
ATOM 1626 N N . PHE B 1 38 ? -0.017 2.547 13.781 1 92.75 38 PHE B N 1
ATOM 1627 C CA . PHE B 1 38 ? -0.992 1.507 13.469 1 92.75 38 PHE B CA 1
ATOM 1628 C C . PHE B 1 38 ? -2.41 2 13.734 1 92.75 38 PHE B C 1
ATOM 1630 O O . PHE B 1 38 ? -2.771 2.291 14.875 1 92.75 38 PHE B O 1
ATOM 1637 N N . ALA B 1 39 ? -3.158 2.104 12.672 1 94.94 39 ALA B N 1
ATOM 1638 C CA . ALA B 1 39 ? -4.504 2.656 12.797 1 94.94 39 ALA B CA 1
ATOM 1639 C C . ALA B 1 39 ? -5.445 2.057 11.766 1 94.94 39 ALA B C 1
ATOM 1641 O O . ALA B 1 39 ? -5.023 1.272 10.906 1 94.94 39 ALA B O 1
ATOM 1642 N N . GLU B 1 40 ? -6.672 2.32 11.984 1 96.25 40 GLU B N 1
ATOM 1643 C CA . GLU B 1 40 ? -7.73 1.992 11.039 1 96.25 40 GLU B CA 1
ATOM 1644 C C . GLU B 1 40 ? -8.469 3.246 10.586 1 96.25 40 GLU B C 1
ATOM 1646 O O . GLU B 1 40 ? -8.578 4.219 11.336 1 96.25 40 GLU B O 1
ATOM 1651 N N . MET B 1 41 ? -8.914 3.15 9.367 1 97.25 41 MET B N 1
ATOM 1652 C CA . MET B 1 41 ? -9.656 4.285 8.82 1 97.25 41 MET B CA 1
ATOM 1653 C C . MET B 1 41 ? -10.883 3.818 8.047 1 97.25 41 MET B C 1
ATOM 1655 O O . MET B 1 41 ? -10.82 2.832 7.309 1 97.25 41 MET B O 1
ATOM 1659 N N . THR B 1 42 ? -11.945 4.457 8.258 1 98 42 THR B N 1
ATOM 1660 C CA . THR B 1 42 ? -13.109 4.391 7.387 1 98 42 THR B CA 1
ATOM 1661 C C . THR B 1 42 ? -13.406 5.754 6.77 1 98 42 THR B C 1
ATOM 1663 O O . THR B 1 42 ? -13.289 6.781 7.441 1 98 42 THR B O 1
ATOM 1666 N N . ALA B 1 43 ? -13.68 5.738 5.543 1 98.5 43 ALA B N 1
ATOM 1667 C CA . ALA B 1 43 ? -13.977 6.992 4.848 1 98.5 43 ALA B CA 1
ATOM 1668 C C . ALA B 1 43 ? -15.109 6.805 3.844 1 98.5 43 ALA B C 1
ATOM 1670 O O . ALA B 1 43 ? -15.242 5.734 3.244 1 98.5 43 ALA B O 1
ATOM 1671 N N . THR B 1 44 ? -15.898 7.836 3.654 1 98.5 44 THR B N 1
ATOM 1672 C CA . THR B 1 44 ? -16.984 7.832 2.682 1 98.5 44 THR B CA 1
ATOM 1673 C C . THR B 1 44 ? -16.859 9.016 1.725 1 98.5 44 THR B C 1
ATOM 1675 O O . THR B 1 44 ? -16.328 10.07 2.096 1 98.5 44 THR B O 1
ATOM 1678 N N . PHE B 1 45 ? -17.375 8.773 0.542 1 97.81 45 PHE B N 1
ATOM 1679 C CA . PHE B 1 45 ? -17.391 9.844 -0.448 1 97.81 45 PHE B CA 1
ATOM 1680 C C . PHE B 1 45 ? -18.375 10.93 -0.05 1 97.81 45 PHE B C 1
ATOM 1682 O O . PHE B 1 45 ? -19.438 10.641 0.525 1 97.81 45 PHE B O 1
ATOM 1689 N N . PHE B 1 46 ? -18 12.148 -0.384 1 97.31 46 PHE B N 1
ATOM 1690 C CA . PHE B 1 46 ? -18.969 13.234 -0.26 1 97.31 46 PHE B CA 1
ATOM 1691 C C . PHE B 1 46 ? -18.844 14.203 -1.429 1 97.31 46 PHE B C 1
ATOM 1693 O O . PHE B 1 46 ? -17.75 14.383 -1.979 1 97.31 46 PHE B O 1
ATOM 1700 N N . SER B 1 47 ? -19.938 14.852 -1.755 1 95.56 47 SER B N 1
ATOM 1701 C CA . SER B 1 47 ? -19.969 15.758 -2.898 1 95.56 47 SER B CA 1
ATOM 1702 C C . SER B 1 47 ? -20.172 17.203 -2.457 1 95.56 47 SER B C 1
ATOM 1704 O O . SER B 1 47 ? -19.547 18.109 -3.004 1 95.56 47 SER B O 1
ATOM 1706 N N . GLU B 1 48 ? -21.031 17.422 -1.575 1 96.31 48 GLU B N 1
ATOM 1707 C CA . GLU B 1 48 ? -21.281 18.781 -1.108 1 96.31 48 GLU B CA 1
ATOM 1708 C C . GLU B 1 48 ? -20.047 19.344 -0.404 1 96.31 48 GLU B C 1
ATOM 1710 O O . GLU B 1 48 ? -19.578 18.797 0.594 1 96.31 48 GLU B O 1
ATOM 1715 N N . GLY B 1 49 ? -19.547 20.438 -0.865 1 97.25 49 GLY B N 1
ATOM 1716 C CA . GLY B 1 49 ? -18.391 21.078 -0.264 1 97.25 49 GLY B CA 1
ATOM 1717 C C . GLY B 1 49 ? -17.062 20.531 -0.772 1 97.25 49 GLY B C 1
ATOM 1718 O O . GLY B 1 49 ? -16 21.016 -0.392 1 97.25 49 GLY B O 1
ATOM 1719 N N . CYS B 1 50 ? -17.203 19.562 -1.643 1 97.69 50 CYS B N 1
ATOM 1720 C CA . CYS B 1 50 ? -15.977 18.984 -2.201 1 97.69 50 CYS B CA 1
ATOM 1721 C C . CYS B 1 50 ? -15.258 20 -3.084 1 97.69 50 CYS B C 1
ATOM 1723 O O . CYS B 1 50 ? -15.859 20.562 -4.008 1 97.69 50 CYS B O 1
ATOM 1725 N N . THR B 1 51 ? -13.914 20.156 -2.824 1 96.06 51 THR B N 1
ATOM 1726 C CA . THR B 1 51 ? -13.133 21.141 -3.553 1 96.06 51 THR B CA 1
ATOM 1727 C C . THR B 1 51 ? -12.227 20.469 -4.578 1 96.06 51 THR B C 1
ATOM 1729 O O . THR B 1 51 ? -11.406 21.125 -5.219 1 96.06 51 THR B O 1
ATOM 1732 N N . SER B 1 52 ? -12.328 19.203 -4.738 1 93.06 52 SER B N 1
ATOM 1733 C CA . SER B 1 52 ? -11.531 18.469 -5.703 1 93.06 52 SER B CA 1
ATOM 1734 C C . SER B 1 52 ? -11.805 18.938 -7.129 1 93.06 52 SER B C 1
ATOM 1736 O O . SER B 1 52 ? -12.969 19.031 -7.539 1 93.06 52 SER B O 1
ATOM 1738 N N . PRO B 1 53 ? -10.75 19.188 -7.945 1 89.25 53 PRO B N 1
ATOM 1739 C CA . PRO B 1 53 ? -10.969 19.531 -9.352 1 89.25 53 PRO B CA 1
ATOM 1740 C C . PRO B 1 53 ? -11.531 18.375 -10.164 1 89.25 53 PRO B C 1
ATOM 1742 O O . PRO B 1 53 ? -12.016 18.578 -11.281 1 89.25 53 PRO B O 1
ATOM 1745 N N . VAL B 1 54 ? -11.43 17.125 -9.633 1 87.25 54 VAL B N 1
ATOM 1746 C CA . VAL B 1 54 ? -11.922 15.969 -10.383 1 87.25 54 VAL B CA 1
ATOM 1747 C C . VAL B 1 54 ? -13.164 15.398 -9.695 1 87.25 54 VAL B C 1
ATOM 1749 O O . VAL B 1 54 ? -13.602 14.289 -10.016 1 87.25 54 VAL B O 1
ATOM 1752 N N . GLY B 1 55 ? -13.617 16.078 -8.664 1 90.25 55 GLY B N 1
ATOM 1753 C CA . GLY B 1 55 ? -14.906 15.766 -8.062 1 90.25 55 GLY B CA 1
ATOM 1754 C C . GLY B 1 55 ? -14.836 14.609 -7.086 1 90.25 55 GLY B C 1
ATOM 1755 O O . GLY B 1 55 ? -15.852 13.945 -6.828 1 90.25 55 GLY B O 1
ATOM 1756 N N . LEU B 1 56 ? -13.695 14.305 -6.551 1 92.56 56 LEU B N 1
ATOM 1757 C CA . LEU B 1 56 ? -13.539 13.156 -5.664 1 92.56 56 LEU B CA 1
ATOM 1758 C C . LEU B 1 56 ? -13.016 13.594 -4.297 1 92.56 56 LEU B C 1
ATOM 1760 O O . LEU B 1 56 ? -11.883 14.07 -4.188 1 92.56 56 LEU B O 1
ATOM 1764 N N . CYS B 1 57 ? -13.852 13.508 -3.326 1 97.5 57 CYS B N 1
ATOM 1765 C CA . CYS B 1 57 ? -13.516 13.766 -1.932 1 97.5 57 CYS B CA 1
ATOM 1766 C C . CYS B 1 57 ? -14.031 12.656 -1.029 1 97.5 57 CYS B C 1
ATOM 1768 O O . CYS B 1 57 ? -15.094 12.086 -1.284 1 97.5 57 CYS B O 1
ATOM 1770 N N . THR B 1 58 ? -13.25 12.352 -0.051 1 98.25 58 THR B N 1
ATOM 1771 C CA . THR B 1 58 ? -13.719 11.445 0.987 1 98.25 58 THR B CA 1
ATOM 1772 C C . THR B 1 58 ? -13.508 12.047 2.373 1 98.25 58 THR B C 1
ATOM 1774 O O . THR B 1 58 ? -12.633 12.898 2.557 1 98.25 58 THR B O 1
ATOM 1777 N N . ALA B 1 59 ? -14.312 11.688 3.293 1 98.5 59 ALA B N 1
ATOM 1778 C CA . ALA B 1 59 ? -14.188 12.008 4.711 1 98.5 59 ALA B CA 1
ATOM 1779 C C . ALA B 1 59 ? -14.422 10.773 5.574 1 98.5 59 ALA B C 1
ATOM 1781 O O . ALA B 1 59 ? -15.242 9.922 5.238 1 98.5 59 ALA B O 1
ATOM 1782 N N . GLY B 1 60 ? -13.625 10.742 6.668 1 97.81 60 GLY B N 1
ATOM 1783 C CA . GLY B 1 60 ? -13.789 9.555 7.496 1 97.81 60 GLY B CA 1
ATOM 1784 C C . GLY B 1 60 ? -13.125 9.688 8.859 1 97.81 60 GLY B C 1
ATOM 1785 O O . GLY B 1 60 ? -12.836 10.797 9.305 1 97.81 60 GLY B O 1
ATOM 1786 N N . GLN B 1 61 ? -13.102 8.547 9.523 1 97.19 61 GLN B N 1
ATOM 1787 C CA . GLN B 1 61 ? -12.562 8.469 10.875 1 97.19 61 GLN B CA 1
ATOM 1788 C C . GLN B 1 61 ? -11.32 7.578 10.93 1 97.19 61 GLN B C 1
ATOM 1790 O O . GLN B 1 61 ? -11.281 6.527 10.281 1 97.19 61 GLN B O 1
ATOM 1795 N N . VAL B 1 62 ? -10.375 8.125 11.648 1 96.81 62 VAL B N 1
ATOM 1796 C CA . VAL B 1 62 ? -9.195 7.32 11.969 1 96.81 62 VAL B CA 1
ATOM 1797 C C . VAL B 1 62 ? -9.273 6.859 13.422 1 96.81 62 VAL B C 1
ATOM 1799 O O . VAL B 1 62 ? -9.453 7.672 14.328 1 96.81 62 VAL B O 1
ATOM 1802 N N . THR B 1 63 ? -9.148 5.559 13.547 1 93.88 63 THR B N 1
ATOM 1803 C CA . THR B 1 63 ? -9.125 4.984 14.883 1 93.88 63 THR B CA 1
ATOM 1804 C C . THR B 1 63 ? -7.836 4.203 15.117 1 93.88 63 THR B C 1
ATOM 1806 O O . THR B 1 63 ? -7.227 3.709 14.172 1 93.88 63 THR B O 1
ATOM 1809 N N . THR B 1 64 ? -7.344 4.262 16.266 1 87.06 64 THR B N 1
ATOM 1810 C CA . THR B 1 64 ? -6.109 3.557 16.594 1 87.06 64 THR B CA 1
ATOM 1811 C C . THR B 1 64 ? -6.234 2.852 17.953 1 87.06 64 THR B C 1
ATOM 1813 O O . THR B 1 64 ? -6.809 3.4 18.891 1 87.06 64 THR B O 1
ATOM 1816 N N . PRO B 1 65 ? -5.82 1.644 17.828 1 72 65 PRO B N 1
ATOM 1817 C CA . PRO B 1 65 ? -5.781 1.034 19.156 1 72 65 PRO B CA 1
ATOM 1818 C C . PRO B 1 65 ? -4.77 1.708 20.078 1 72 65 PRO B C 1
ATOM 1820 O O . PRO B 1 65 ? -4.938 1.689 21.297 1 72 65 PRO B O 1
ATOM 1823 N N . THR B 1 66 ? -3.725 2.111 19.484 1 62.06 66 THR B N 1
ATOM 1824 C CA . THR B 1 66 ? -2.641 2.689 20.266 1 62.06 66 THR B CA 1
ATOM 1825 C C . THR B 1 66 ? -2.309 4.098 19.781 1 62.06 66 THR B C 1
ATOM 1827 O O . THR B 1 66 ? -1.981 4.289 18.609 1 62.06 66 THR B O 1
ATOM 1830 N N . GLY B 1 67 ? -2.502 5.129 20.328 1 61.53 67 GLY B N 1
ATOM 1831 C CA . GLY B 1 67 ? -2.438 6.562 20.578 1 61.53 67 GLY B CA 1
ATOM 1832 C C . GLY B 1 67 ? -1.906 7.348 19.391 1 61.53 67 GLY B C 1
ATOM 1833 O O . GLY B 1 67 ? -1.867 8.578 19.422 1 61.53 67 GLY B O 1
ATOM 1834 N N . ALA B 1 68 ? -1.349 6.906 18.406 1 64.31 68 ALA B N 1
ATOM 1835 C CA . ALA B 1 68 ? -0.609 8.008 17.797 1 64.31 68 ALA B CA 1
ATOM 1836 C C . ALA B 1 68 ? -1.531 8.898 16.969 1 64.31 68 ALA B C 1
ATOM 1838 O O . ALA B 1 68 ? -1.531 10.125 17.125 1 64.31 68 ALA B O 1
ATOM 1839 N N . ILE B 1 69 ? -2.436 8.391 16 1 83.62 69 ILE B N 1
ATOM 1840 C CA . ILE B 1 69 ? -3.207 9.266 15.133 1 83.62 69 ILE B CA 1
ATOM 1841 C C . ILE B 1 69 ? -4.695 8.938 15.25 1 83.62 69 ILE B C 1
ATOM 1843 O O . ILE B 1 69 ? -5.172 7.969 14.656 1 83.62 69 ILE B O 1
ATOM 1847 N N . LEU B 1 70 ? -5.383 9.484 16.172 1 91.19 70 LEU B N 1
ATOM 1848 C CA . LEU B 1 70 ? -6.836 9.43 16.266 1 91.19 70 LEU B CA 1
ATOM 1849 C C . LEU B 1 70 ? -7.469 10.734 15.797 1 91.19 70 LEU B C 1
ATOM 1851 O O . LEU B 1 70 ? -7.062 11.812 16.219 1 91.19 70 LEU B O 1
ATOM 1855 N N . GLY B 1 71 ? -8.406 10.586 14.891 1 95.19 71 GLY B N 1
ATOM 1856 C CA . GLY B 1 71 ? -9.016 11.82 14.43 1 95.19 71 GLY B CA 1
ATOM 1857 C C . GLY B 1 71 ? -9.875 11.633 13.195 1 95.19 71 GLY B C 1
ATOM 1858 O O . GLY B 1 71 ? -10.477 10.578 13.008 1 95.19 71 GLY B O 1
ATOM 1859 N N . VAL B 1 72 ? -10.062 12.773 12.484 1 97.25 72 VAL B N 1
ATOM 1860 C CA . VAL B 1 72 ? -10.898 12.82 11.289 1 97.25 72 VAL B CA 1
ATOM 1861 C C . VAL B 1 72 ? -10.016 12.977 10.055 1 97.25 72 VAL B C 1
ATOM 1863 O O . VAL B 1 72 ? -9.086 13.789 10.039 1 97.25 72 VAL B O 1
ATOM 1866 N N . ALA B 1 73 ? -10.352 12.148 9.109 1 98.12 73 ALA B N 1
ATOM 1867 C CA . ALA B 1 73 ? -9.617 12.203 7.844 1 98.12 73 ALA B CA 1
ATOM 1868 C C . ALA B 1 73 ? -10.445 12.883 6.758 1 98.12 73 ALA B C 1
ATOM 1870 O O . ALA B 1 73 ? -11.656 12.664 6.664 1 98.12 73 ALA B O 1
ATOM 1871 N N . SER B 1 74 ? -9.789 13.656 5.938 1 98.38 74 SER B N 1
ATOM 1872 C CA . SER B 1 74 ? -10.359 14.242 4.73 1 98.38 74 SER B CA 1
ATOM 1873 C C . SER B 1 74 ? -9.391 14.148 3.555 1 98.38 74 SER B C 1
ATOM 1875 O O . SER B 1 74 ? -8.25 14.602 3.648 1 98.38 74 SER B O 1
ATOM 1877 N N . TYR B 1 75 ? -9.898 13.586 2.516 1 98 75 TYR B N 1
ATOM 1878 C CA . TYR B 1 75 ? -9.102 13.469 1.301 1 98 75 TYR B CA 1
ATOM 1879 C C . TYR B 1 75 ? -9.719 14.266 0.16 1 98 75 TYR B C 1
ATOM 1881 O O . TYR B 1 75 ? -10.938 14.219 -0.05 1 98 75 TYR B 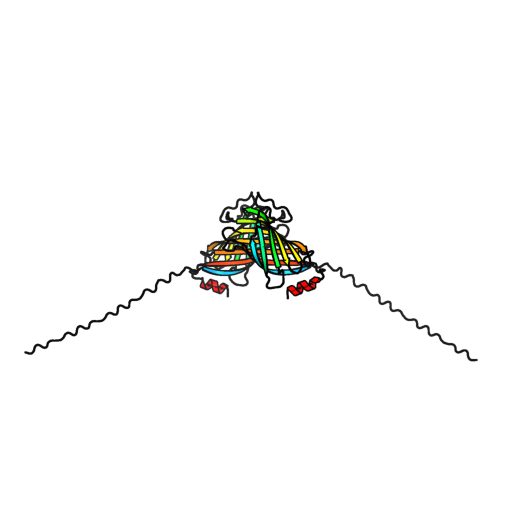O 1
ATOM 1889 N N . THR B 1 76 ? -8.875 14.969 -0.504 1 96.19 76 THR B N 1
ATOM 1890 C CA . THR B 1 76 ? -9.234 15.688 -1.723 1 96.19 76 THR B CA 1
ATOM 1891 C C . THR B 1 76 ? -8.344 15.258 -2.885 1 96.19 76 THR B C 1
ATOM 1893 O O . THR B 1 76 ? -7.145 15.547 -2.889 1 96.19 76 THR B O 1
ATOM 1896 N N . ALA B 1 77 ? -9.008 14.648 -3.867 1 92.56 77 ALA B N 1
ATOM 1897 C CA . ALA B 1 77 ? -8.25 14.242 -5.047 1 92.56 77 ALA B CA 1
ATOM 1898 C C . ALA B 1 77 ? -7.895 15.438 -5.918 1 92.56 77 ALA B C 1
ATOM 1900 O O . ALA B 1 77 ? -8.734 16.312 -6.152 1 92.56 77 ALA B O 1
ATOM 1901 N N . GLN B 1 78 ? -6.68 15.391 -6.344 1 90.62 78 GLN B N 1
ATOM 1902 C CA . GLN B 1 78 ? -6.238 16.422 -7.27 1 90.62 78 GLN B CA 1
ATOM 1903 C C . GLN B 1 78 ? -6.148 15.891 -8.695 1 90.62 78 GLN B C 1
ATOM 1905 O O . GLN B 1 78 ? -6.168 16.656 -9.656 1 90.62 78 GLN B O 1
ATOM 1910 N N . GLY B 1 79 ? -5.98 14.586 -8.781 1 84.69 79 GLY B N 1
ATOM 1911 C CA . GLY B 1 79 ? -5.945 13.922 -10.078 1 84.69 79 GLY B CA 1
ATOM 1912 C C . GLY B 1 79 ? -6.285 12.445 -9.992 1 84.69 79 GLY B C 1
ATOM 1913 O O . GLY B 1 79 ? -5.969 11.781 -9 1 84.69 79 GLY B O 1
ATOM 1914 N N . ILE B 1 80 ? -6.922 12.016 -11.078 1 81.25 80 ILE B N 1
ATOM 1915 C CA . ILE B 1 80 ? -7.199 10.594 -11.234 1 81.25 80 ILE B CA 1
ATOM 1916 C C . ILE B 1 80 ? -6.867 10.164 -12.664 1 81.25 80 ILE B C 1
ATOM 1918 O O . ILE B 1 80 ? -6.973 10.961 -13.602 1 81.25 80 ILE B O 1
ATOM 1922 N N . GLY B 1 81 ? -6.363 8.953 -12.758 1 73.12 81 GLY B N 1
ATOM 1923 C CA . GLY B 1 81 ? -6.102 8.43 -14.086 1 73.12 81 GLY B CA 1
ATOM 1924 C C . GLY B 1 81 ? -6.219 6.922 -14.172 1 73.12 81 GLY B C 1
ATOM 1925 O O . GLY B 1 81 ? -6.039 6.227 -13.172 1 73.12 81 GLY B O 1
ATOM 1926 N N . GLY B 1 82 ? -6.707 6.605 -15.375 1 64.12 82 GLY B N 1
ATOM 1927 C CA . GLY B 1 82 ? -6.73 5.176 -15.641 1 64.12 82 GLY B CA 1
ATOM 1928 C C . GLY B 1 82 ? -5.363 4.605 -15.977 1 64.12 82 GLY B C 1
ATOM 1929 O O . GLY B 1 82 ? -4.504 5.316 -16.5 1 64.12 82 GLY B O 1
ATOM 1930 N N . GLY B 1 83 ? -5.094 3.484 -15.531 1 63.16 83 GLY B N 1
ATOM 1931 C CA . GLY B 1 83 ? -3.9 2.744 -15.906 1 63.16 83 GLY B CA 1
ATOM 1932 C C . GLY B 1 83 ? -2.703 3.066 -15.031 1 63.16 83 GLY B C 1
ATOM 1933 O O . GLY B 1 83 ? -2.572 4.188 -14.539 1 63.16 83 GLY B O 1
ATOM 1934 N N . VAL B 1 84 ? -1.965 2.188 -14.398 1 60.06 84 VAL B N 1
ATOM 1935 C CA . VAL B 1 84 ? -0.81 2.324 -13.523 1 60.06 84 VAL B CA 1
ATOM 1936 C C . VAL B 1 84 ? 0.422 2.705 -14.336 1 60.06 84 VAL B C 1
ATOM 1938 O O . VAL B 1 84 ? 1.318 3.391 -13.844 1 60.06 84 VAL B O 1
ATOM 1941 N N . VAL B 1 85 ? 0.346 2.34 -15.617 1 61.38 85 VAL B N 1
ATOM 1942 C CA . VAL B 1 85 ? 1.591 2.551 -16.344 1 61.38 85 VAL B CA 1
ATOM 1943 C C . VAL B 1 85 ? 1.427 3.717 -17.328 1 61.38 85 VAL B C 1
ATOM 1945 O O . VAL B 1 85 ? 0.325 3.975 -17.812 1 61.38 85 VAL B O 1
ATOM 1948 N N . GLY B 1 86 ? 2.229 4.793 -17.156 1 53.28 86 GLY B N 1
ATOM 1949 C CA . GLY B 1 86 ? 2.205 5.973 -18.016 1 53.28 86 GLY B CA 1
ATOM 1950 C C . GLY B 1 86 ? 1.952 5.652 -19.469 1 53.28 86 GLY B C 1
ATOM 1951 O O . GLY B 1 86 ? 1.786 4.488 -19.828 1 53.28 86 GLY B O 1
ATOM 1952 N N . GLU B 1 87 ? 1.687 6.672 -20.234 1 50.88 87 GLU B N 1
ATOM 1953 C CA . GLU B 1 87 ? 1.348 6.641 -21.656 1 50.88 87 GLU B CA 1
ATOM 1954 C C . GLU B 1 87 ? 2.268 5.699 -22.422 1 50.88 87 GLU B C 1
ATOM 1956 O O . GLU B 1 87 ? 1.859 5.098 -23.422 1 50.88 87 GLU B O 1
ATOM 1961 N N . ALA B 1 88 ? 3.441 5.648 -21.922 1 48.66 88 ALA B N 1
ATOM 1962 C CA . ALA B 1 88 ? 4.348 4.969 -22.844 1 48.66 88 ALA B CA 1
ATOM 1963 C C . ALA B 1 88 ? 4.359 3.463 -22.594 1 48.66 88 ALA B C 1
ATOM 1965 O O . ALA B 1 88 ? 4.844 2.691 -23.422 1 48.66 88 ALA B O 1
ATOM 1966 N N . SER B 1 89 ? 3.988 3.135 -21.453 1 51.22 89 SER B N 1
ATOM 1967 C CA . SER B 1 89 ? 4.066 1.696 -21.219 1 51.22 89 SER B CA 1
ATOM 1968 C C . SER B 1 89 ? 2.676 1.081 -21.094 1 51.22 89 SER B C 1
ATOM 1970 O O . SER B 1 89 ? 1.84 1.577 -20.328 1 51.22 89 SER B O 1
ATOM 1972 N N . VAL B 1 90 ? 2.189 0.471 -22.188 1 51.06 90 VAL B N 1
ATOM 1973 C CA . VAL B 1 90 ? 0.917 -0.239 -22.094 1 51.06 90 VAL B CA 1
ATOM 1974 C C . VAL B 1 90 ? 1.143 -1.633 -21.516 1 51.06 90 VAL B C 1
ATOM 1976 O O . VAL B 1 90 ? 2.025 -2.365 -21.969 1 51.06 90 VAL B O 1
ATOM 1979 N N . VAL B 1 91 ? 0.861 -1.822 -20.312 1 56.56 91 VAL B N 1
ATOM 1980 C CA . VAL B 1 91 ? 0.785 -3.152 -19.719 1 56.56 91 VAL B CA 1
ATOM 1981 C C . VAL B 1 91 ? -0.592 -3.758 -19.984 1 56.56 91 VAL B C 1
ATOM 1983 O O . VAL B 1 91 ? -1.609 -3.068 -19.875 1 56.56 91 VAL B O 1
ATOM 1986 N N . THR B 1 92 ? -0.585 -4.863 -20.688 1 56.69 92 THR B N 1
ATOM 1987 C CA . THR B 1 92 ? -1.858 -5.504 -21 1 56.69 92 THR B CA 1
ATOM 1988 C C . THR B 1 92 ? -2.258 -6.477 -19.891 1 56.69 92 THR B C 1
ATOM 1990 O O . THR B 1 92 ? -1.396 -7.02 -19.188 1 56.69 92 THR B O 1
ATOM 1993 N N . PRO B 1 93 ? -3.701 -6.543 -19.734 1 55.03 93 PRO B N 1
ATOM 1994 C CA . PRO B 1 93 ? -4.125 -7.645 -18.875 1 55.03 93 PRO B CA 1
ATOM 1995 C C . PRO B 1 93 ? -3.422 -8.961 -19.203 1 55.03 93 PRO B C 1
ATOM 1997 O O . PRO B 1 93 ? -3.076 -9.203 -20.359 1 55.03 93 PRO B O 1
ATOM 2000 N N . PRO B 1 94 ? -3.225 -9.695 -18.219 1 58.44 94 PRO B N 1
ATOM 2001 C CA . PRO B 1 94 ? -3.74 -9.766 -16.844 1 58.44 94 PRO B CA 1
ATOM 2002 C C . PRO B 1 94 ? -2.893 -8.969 -15.852 1 58.44 94 PRO B C 1
ATOM 2004 O O . PRO B 1 94 ? -3.24 -8.883 -14.672 1 58.44 94 PRO B O 1
ATOM 2007 N N . VAL B 1 95 ? -1.88 -8.43 -16.359 1 66.62 95 VAL B N 1
ATOM 2008 C CA . VAL B 1 95 ? -0.995 -7.797 -15.391 1 66.62 95 VAL B CA 1
ATOM 2009 C C . VAL B 1 95 ? -1.642 -6.52 -14.852 1 66.62 95 VAL B C 1
ATOM 2011 O O . VAL B 1 95 ? -1.624 -6.27 -13.648 1 66.62 95 VAL B O 1
ATOM 2014 N N . GLU B 1 96 ? -2.213 -5.816 -15.703 1 72.94 96 GLU B N 1
ATOM 2015 C CA . GLU B 1 96 ? -2.887 -4.602 -15.25 1 72.94 96 GLU B CA 1
ATOM 2016 C C . GLU B 1 96 ? -4.293 -4.5 -15.828 1 72.94 96 GLU B C 1
ATOM 2018 O O . GLU B 1 96 ? -4.473 -4.047 -16.953 1 72.94 96 GLU B O 1
ATOM 2023 N N . PRO B 1 97 ? -5.223 -4.898 -15.055 1 74.94 97 PRO B N 1
ATOM 2024 C CA . PRO B 1 97 ? -6.594 -4.766 -15.555 1 74.94 97 PRO B CA 1
ATOM 2025 C C . PRO B 1 97 ? -6.973 -3.32 -15.859 1 74.94 97 PRO B C 1
ATOM 2027 O O . PRO B 1 97 ? -6.477 -2.396 -15.219 1 74.94 97 PRO B O 1
ATOM 2030 N N . SER B 1 98 ? -7.832 -3.135 -16.859 1 75.62 98 SER B N 1
ATOM 2031 C CA . SER B 1 98 ? -8.312 -1.809 -17.234 1 75.62 98 SER B CA 1
ATOM 2032 C C . SER B 1 98 ? -9.047 -1.139 -16.078 1 75.62 98 SER B C 1
ATOM 2034 O O . SER B 1 98 ? -9.289 0.07 -16.109 1 75.62 98 SER B O 1
ATOM 2036 N N . THR B 1 99 ? -9.305 -1.903 -15.109 1 81.62 99 THR B N 1
ATOM 2037 C CA . THR B 1 99 ? -10.062 -1.396 -13.969 1 81.62 99 THR B CA 1
ATOM 2038 C C . THR B 1 99 ? -9.125 -0.809 -12.922 1 81.62 99 THR B C 1
ATOM 2040 O O . THR B 1 99 ? -9.57 -0.35 -11.867 1 81.62 99 THR B O 1
ATOM 2043 N N . THR B 1 100 ? -7.859 -0.83 -13.227 1 85.31 100 THR B N 1
ATOM 2044 C CA . THR B 1 100 ? -6.875 -0.28 -12.297 1 85.31 100 THR B CA 1
ATOM 2045 C C . THR B 1 100 ? -6.672 1.213 -12.547 1 85.31 100 THR B C 1
ATOM 2047 O O . THR B 1 100 ? -6.316 1.621 -13.656 1 85.31 100 THR B O 1
ATOM 2050 N N . TRP B 1 101 ? -6.926 2.002 -11.461 1 84.19 101 TRP B N 1
ATOM 2051 C CA . TRP B 1 101 ? -6.797 3.453 -11.531 1 84.19 101 TRP B CA 1
ATOM 2052 C C . TRP B 1 101 ? -5.703 3.951 -10.594 1 84.19 101 TRP B C 1
ATOM 2054 O O . TRP B 1 101 ? -5.41 3.312 -9.578 1 84.19 101 TRP B O 1
ATOM 2064 N N . THR B 1 102 ? -5.152 5.078 -11.047 1 86.69 102 THR B N 1
ATOM 2065 C CA . THR B 1 102 ? -4.246 5.793 -10.156 1 86.69 102 THR B CA 1
ATOM 2066 C C . THR B 1 102 ? -4.859 7.121 -9.711 1 86.69 102 THR B C 1
ATOM 2068 O O . THR B 1 102 ? -5.703 7.688 -10.406 1 86.69 102 THR B O 1
ATOM 2071 N N . TYR B 1 103 ? -4.469 7.57 -8.531 1 87.81 103 TYR B N 1
ATOM 2072 C CA . TYR B 1 103 ? -4.938 8.859 -8.039 1 87.81 103 TYR B CA 1
ATOM 2073 C C . TYR B 1 103 ? -3.875 9.539 -7.18 1 87.81 103 TYR 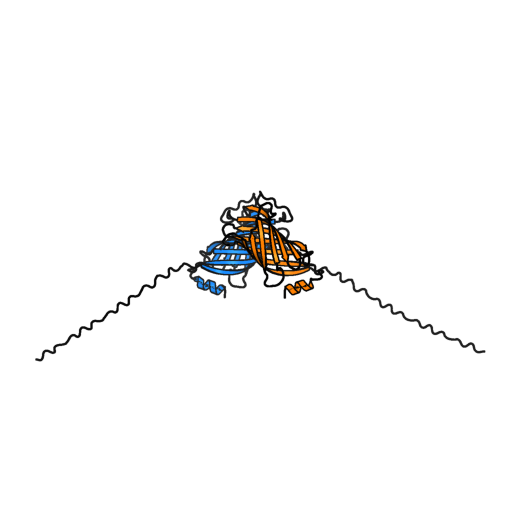B C 1
ATOM 2075 O O . TYR B 1 103 ? -2.971 8.875 -6.664 1 87.81 103 TYR B O 1
ATOM 2083 N N . ALA B 1 104 ? -4.008 10.836 -7.105 1 91.75 104 ALA B N 1
ATOM 2084 C CA . ALA B 1 104 ? -3.166 11.672 -6.254 1 91.75 104 ALA B CA 1
ATOM 2085 C C . ALA B 1 104 ? -3.969 12.812 -5.645 1 91.75 104 ALA B C 1
ATOM 2087 O O . ALA B 1 104 ? -4.902 13.328 -6.266 1 91.75 104 ALA B O 1
ATOM 2088 N N . GLY B 1 105 ? -3.598 13.18 -4.434 1 94 105 GLY B N 1
ATOM 2089 C CA . GLY B 1 105 ? -4.297 14.266 -3.764 1 94 105 GLY B CA 1
ATOM 2090 C C . GLY B 1 105 ? -3.727 14.586 -2.395 1 94 105 GLY B C 1
ATOM 2091 O O . GLY B 1 105 ? -2.547 14.344 -2.135 1 94 105 GLY B O 1
ATOM 2092 N N . GLU B 1 106 ? -4.535 15.281 -1.661 1 95 106 GLU B N 1
ATOM 2093 C CA . GLU B 1 106 ? -4.172 15.688 -0.306 1 95 106 GLU B CA 1
ATOM 2094 C C . GLU B 1 106 ? -5.031 14.969 0.733 1 95 106 GLU B C 1
ATOM 2096 O O . GLU B 1 106 ? -6.262 14.977 0.64 1 95 106 GLU B O 1
ATOM 2101 N N . LEU B 1 107 ? -4.355 14.336 1.648 1 97.62 107 LEU B N 1
ATOM 2102 C CA . LEU B 1 107 ? -5.02 13.75 2.809 1 97.62 107 LEU B CA 1
ATOM 2103 C C . LEU B 1 107 ? -4.699 14.539 4.074 1 97.62 107 LEU B C 1
ATOM 2105 O O . LEU B 1 107 ? -3.527 14.742 4.402 1 97.62 107 LEU B O 1
ATOM 2109 N N . VAL B 1 108 ? -5.672 14.938 4.723 1 98.06 108 VAL B N 1
ATOM 2110 C CA . VAL B 1 108 ? -5.516 15.641 5.996 1 98.06 108 VAL B CA 1
ATOM 2111 C C . VAL B 1 108 ? -6.121 14.805 7.121 1 98.06 108 VAL B C 1
ATOM 2113 O O . VAL B 1 108 ? -7.27 14.359 7.023 1 98.06 108 VAL B O 1
ATOM 2116 N N . ILE B 1 109 ? -5.348 14.562 8.133 1 97.06 109 ILE B N 1
ATOM 2117 C CA . ILE B 1 109 ? -5.879 13.984 9.359 1 97.06 109 ILE B CA 1
ATOM 2118 C C . ILE B 1 109 ? -5.883 15.031 10.469 1 97.06 109 ILE B C 1
ATOM 2120 O O . ILE B 1 109 ? -4.824 15.516 10.875 1 97.06 109 ILE B O 1
ATOM 2124 N N . SER B 1 110 ? -7.051 15.32 10.914 1 97 110 SER B N 1
ATOM 2125 C CA . SER B 1 110 ? -7.227 16.25 12.016 1 97 110 SER B CA 1
ATOM 2126 C C . SER B 1 110 ? -7.379 15.531 13.344 1 97 110 SER B C 1
ATOM 2128 O O . SER B 1 110 ? -8.305 14.734 13.523 1 97 110 SER B O 1
ATOM 2130 N N . THR B 1 111 ? -6.457 15.781 14.219 1 93.25 111 THR B N 1
ATOM 2131 C CA . THR B 1 111 ? -6.488 15.18 15.547 1 93.25 111 THR B CA 1
ATOM 2132 C C . THR B 1 111 ? -6.676 16.25 16.625 1 93.25 111 THR B C 1
ATOM 2134 O O . THR B 1 111 ? -6.668 17.453 16.312 1 93.25 111 THR B O 1
ATOM 2137 N N . ALA B 1 112 ? -6.871 15.805 17.891 1 90.88 112 ALA B N 1
ATOM 2138 C CA . ALA B 1 112 ? -6.945 16.734 19 1 90.88 112 ALA B CA 1
ATOM 2139 C C . ALA B 1 112 ? -5.613 17.453 19.219 1 90.88 112 ALA B C 1
ATOM 2141 O O . ALA B 1 112 ? -5.562 18.516 19.844 1 90.88 112 ALA B O 1
ATOM 2142 N N . LEU B 1 113 ? -4.586 17 18.641 1 88.75 113 LEU B N 1
ATOM 2143 C CA . LEU B 1 113 ? -3.246 17.516 18.875 1 88.75 113 LEU B CA 1
ATOM 2144 C C . LEU B 1 113 ? -2.781 18.375 17.703 1 88.75 113 LEU B C 1
ATOM 2146 O O . LEU B 1 113 ? -1.691 18.953 17.75 1 88.75 113 LEU B O 1
ATOM 2150 N N . GLY B 1 114 ? -3.535 18.422 16.719 1 93.69 114 GLY B N 1
ATOM 2151 C CA . GLY B 1 114 ? -3.164 19.156 15.516 1 93.69 114 GLY B CA 1
ATOM 2152 C C . GLY B 1 114 ? -3.568 18.438 14.234 1 93.69 114 GLY B C 1
ATOM 2153 O O . GLY B 1 114 ? -4.281 17.438 14.273 1 93.69 114 GLY B O 1
ATOM 2154 N N . GLU B 1 115 ? -3.143 19.031 13.109 1 96.44 115 GLU B N 1
ATOM 2155 C CA . GLU B 1 115 ? -3.432 18.469 11.797 1 96.44 115 GLU B CA 1
ATOM 2156 C C . GLU B 1 115 ? -2.166 17.938 11.133 1 96.44 115 GLU B C 1
ATOM 2158 O O . GLU B 1 115 ? -1.103 18.547 11.227 1 96.44 115 GLU B O 1
ATOM 2163 N N . LEU B 1 116 ? -2.352 16.828 10.523 1 96.19 116 LEU B N 1
ATOM 2164 C CA . LEU B 1 116 ? -1.347 16.281 9.625 1 96.19 116 LEU B CA 1
ATOM 2165 C C . LEU B 1 116 ? -1.772 16.453 8.172 1 96.19 116 LEU B C 1
ATOM 2167 O O . LEU B 1 116 ? -2.838 15.977 7.77 1 96.19 116 LEU B O 1
ATOM 2171 N N . VAL B 1 117 ? -0.975 17.078 7.395 1 97.06 117 VAL B N 1
ATOM 2172 C CA . VAL B 1 117 ? -1.222 17.266 5.965 1 97.06 117 VAL B CA 1
ATOM 2173 C C . VAL B 1 117 ? -0.255 16.406 5.16 1 97.06 117 VAL B C 1
ATOM 2175 O O . VAL B 1 117 ? 0.962 16.5 5.336 1 97.06 117 VAL B O 1
ATOM 2178 N N . MET B 1 118 ? -0.847 15.664 4.23 1 96 118 MET B N 1
ATOM 2179 C CA . MET B 1 118 ? 0.001 14.711 3.523 1 96 118 MET B CA 1
ATOM 2180 C C . MET B 1 118 ? -0.269 14.75 2.021 1 96 118 MET B C 1
ATOM 2182 O O . MET B 1 118 ? -1.392 15.023 1.596 1 96 118 MET B O 1
ATOM 2186 N N . SER B 1 119 ? 0.808 14.477 1.248 1 94.44 119 SER B N 1
ATOM 2187 C CA . SER B 1 119 ? 0.69 14.141 -0.167 1 94.44 119 SER B CA 1
ATOM 2188 C C . SER B 1 119 ? 0.388 12.656 -0.361 1 94.44 119 SER B C 1
ATOM 2190 O O . SER B 1 119 ? 1.185 11.797 0.028 1 94.44 119 SER B O 1
ATOM 2192 N N . ASP B 1 120 ? -0.715 12.453 -0.983 1 94.56 120 ASP B N 1
ATOM 2193 C CA . ASP B 1 120 ? -1.256 11.102 -1.128 1 94.56 120 ASP B CA 1
ATOM 2194 C C . ASP B 1 120 ? -1.197 10.641 -2.582 1 94.56 120 ASP B C 1
ATOM 2196 O O . ASP B 1 120 ? -1.604 11.375 -3.488 1 94.56 120 ASP B O 1
ATOM 2200 N N . VAL B 1 121 ? -0.669 9.438 -2.805 1 92.56 121 VAL B N 1
ATOM 2201 C CA . VAL B 1 121 ? -0.725 8.781 -4.105 1 92.56 121 VAL B CA 1
ATOM 2202 C C . VAL B 1 121 ? -1.172 7.328 -3.932 1 92.56 121 VAL B C 1
ATOM 2204 O O . VAL B 1 121 ? -0.741 6.648 -3 1 92.56 121 VAL B O 1
ATOM 2207 N N . GLY B 1 122 ? -2.049 6.898 -4.84 1 93.25 122 GLY B N 1
ATOM 2208 C CA . GLY B 1 122 ? -2.58 5.559 -4.648 1 93.25 122 GLY B CA 1
ATOM 2209 C C . GLY B 1 122 ? -3.055 4.914 -5.938 1 93.25 122 GLY B C 1
ATOM 2210 O O . GLY B 1 122 ? -3.055 5.551 -6.992 1 93.25 122 GLY B O 1
ATOM 2211 N N . ILE B 1 123 ? -3.307 3.633 -5.883 1 92.25 123 ILE B N 1
ATOM 2212 C CA . ILE B 1 123 ? -3.885 2.789 -6.926 1 92.25 123 ILE B CA 1
ATOM 2213 C C . ILE B 1 123 ? -5.168 2.141 -6.41 1 92.25 123 ILE B C 1
ATOM 2215 O O . ILE B 1 123 ? -5.227 1.689 -5.266 1 92.25 123 ILE B O 1
ATOM 2219 N N . PHE B 1 124 ? -6.105 2.154 -7.301 1 91.38 124 PHE B N 1
ATOM 2220 C CA . PHE B 1 124 ? -7.41 1.604 -6.953 1 91.38 124 PHE B CA 1
ATOM 2221 C C . PHE B 1 124 ? -7.898 0.648 -8.031 1 91.38 124 PHE B C 1
ATOM 2223 O O . PHE B 1 124 ? -7.887 0.984 -9.219 1 91.38 124 PHE B O 1
ATOM 2230 N N . ASP B 1 125 ? -8.281 -0.551 -7.602 1 91.06 125 ASP B N 1
ATOM 2231 C CA . ASP B 1 125 ? -8.969 -1.492 -8.477 1 91.06 125 ASP B CA 1
ATOM 2232 C C . ASP B 1 125 ? -10.484 -1.322 -8.383 1 91.06 125 ASP B C 1
ATOM 2234 O O . ASP B 1 125 ? -11.117 -1.809 -7.441 1 91.06 125 ASP B O 1
ATOM 2238 N N . THR B 1 126 ? -11.055 -0.836 -9.422 1 86.94 126 THR B N 1
ATOM 2239 C CA . THR B 1 126 ? -12.477 -0.505 -9.367 1 86.94 126 THR B CA 1
ATOM 2240 C C . THR B 1 126 ? -13.328 -1.769 -9.43 1 86.94 126 THR B C 1
ATOM 2242 O O . THR B 1 126 ? -14.508 -1.746 -9.07 1 86.94 126 THR B O 1
ATOM 2245 N N . ALA B 1 127 ? -12.781 -2.82 -9.922 1 86 127 ALA B N 1
ATOM 2246 C CA . ALA B 1 127 ? -13.531 -4.066 -10.016 1 86 127 ALA B CA 1
ATOM 2247 C C . ALA B 1 127 ? -13.5 -4.836 -8.695 1 86 127 ALA B C 1
ATOM 2249 O O . ALA B 1 127 ? -14.539 -5.266 -8.195 1 86 127 ALA B O 1
ATOM 2250 N N . GLY B 1 128 ? -12.367 -4.953 -8.125 1 88.94 128 GLY B N 1
ATOM 2251 C CA . GLY B 1 128 ? -12.195 -5.75 -6.918 1 88.94 128 GLY B CA 1
ATOM 2252 C C . GLY B 1 128 ? -12.32 -4.945 -5.641 1 88.94 128 GLY B C 1
ATOM 2253 O O . GLY B 1 128 ? -12.5 -5.508 -4.559 1 88.94 128 GLY B O 1
ATOM 2254 N N . GLY B 1 129 ? -12.102 -3.652 -5.742 1 94.19 129 GLY B N 1
ATOM 2255 C CA . GLY B 1 129 ? -12.281 -2.756 -4.613 1 94.19 129 GLY B CA 1
ATOM 2256 C C . GLY B 1 129 ? -11.016 -2.531 -3.818 1 94.19 129 GLY B C 1
ATOM 2257 O O . GLY B 1 129 ? -10.992 -1.722 -2.889 1 94.19 129 GLY B O 1
ATOM 2258 N N . ALA B 1 130 ? -9.977 -3.275 -4.148 1 96.44 130 ALA B N 1
ATOM 2259 C CA . ALA B 1 130 ? -8.719 -3.109 -3.42 1 96.44 130 ALA B CA 1
ATOM 2260 C C . ALA B 1 130 ? -8.055 -1.782 -3.771 1 96.44 130 ALA B C 1
ATOM 2262 O O . ALA B 1 130 ? -8.055 -1.365 -4.93 1 96.44 130 ALA B O 1
ATOM 2263 N N . PHE B 1 131 ? -7.445 -1.121 -2.738 1 96.56 131 PHE B N 1
ATOM 2264 C CA . PHE B 1 131 ? -6.625 0.054 -3.008 1 96.56 131 PHE B CA 1
ATOM 2265 C C . PHE B 1 131 ? -5.402 0.08 -2.1 1 96.56 131 PHE B C 1
ATOM 2267 O O . PHE B 1 131 ? -5.426 -0.479 -1 1 96.56 131 PHE B O 1
ATOM 2274 N N . THR B 1 132 ? -4.375 0.63 -2.561 1 97.38 132 THR B N 1
ATOM 2275 C CA . THR B 1 132 ? -3.145 0.874 -1.818 1 97.38 132 THR B CA 1
ATOM 2276 C C . THR B 1 132 ? -2.619 2.281 -2.09 1 97.38 132 THR B C 1
ATOM 2278 O O . THR B 1 132 ? -2.781 2.807 -3.191 1 97.38 132 THR B O 1
ATOM 2281 N N . GLU B 1 133 ? -2.033 2.852 -1.071 1 96.62 133 GLU B N 1
ATOM 2282 C CA . GLU B 1 133 ? -1.459 4.188 -1.219 1 96.62 133 GLU B CA 1
ATOM 2283 C C . GLU B 1 133 ? -0.344 4.422 -0.204 1 96.62 133 GLU B C 1
ATOM 2285 O O . GLU B 1 133 ? -0.245 3.707 0.795 1 96.62 133 GLU B O 1
ATOM 2290 N N . PHE B 1 134 ? 0.495 5.383 -0.512 1 95.75 134 PHE B N 1
ATOM 2291 C CA . PHE B 1 134 ? 1.318 5.934 0.559 1 95.75 134 PHE B CA 1
ATOM 2292 C C . PHE B 1 134 ? 1.195 7.449 0.609 1 95.75 134 PHE B C 1
ATOM 2294 O O . PHE B 1 134 ? 0.856 8.086 -0.392 1 95.75 134 PHE B O 1
ATOM 2301 N N . ASP B 1 135 ? 1.365 7.895 1.802 1 96 135 A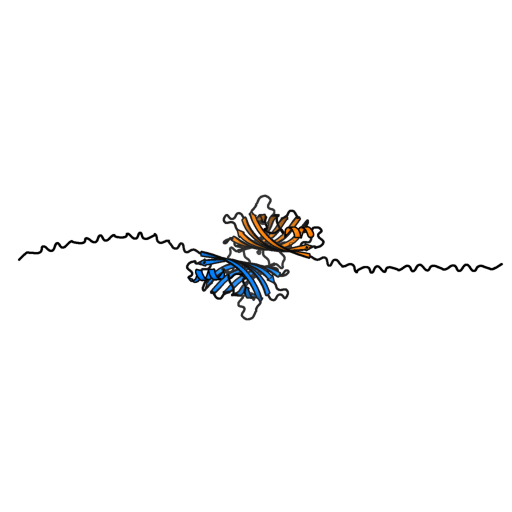SP B N 1
ATOM 2302 C CA . ASP B 1 135 ? 1.229 9.305 2.154 1 96 135 ASP B CA 1
ATOM 2303 C C . ASP B 1 135 ? 2.529 9.859 2.734 1 96 135 ASP B C 1
ATOM 2305 O O . ASP B 1 135 ? 3.08 9.289 3.682 1 96 135 ASP B O 1
ATOM 2309 N N . ARG B 1 136 ? 2.91 10.945 2.203 1 94.81 136 ARG B N 1
ATOM 2310 C CA . ARG B 1 136 ? 4.055 11.68 2.73 1 94.81 136 ARG B CA 1
ATOM 2311 C C . ARG B 1 136 ? 3.604 12.883 3.553 1 94.81 136 ARG B C 1
ATOM 2313 O O . ARG B 1 136 ? 2.812 13.703 3.08 1 94.81 136 ARG B O 1
ATOM 2320 N N . VAL B 1 137 ? 4.18 12.969 4.688 1 94.81 137 VAL B N 1
ATOM 2321 C CA . VAL B 1 137 ? 3.865 14.148 5.492 1 94.81 137 VAL B CA 1
ATOM 2322 C C . VAL B 1 137 ? 4.516 15.383 4.871 1 94.81 137 VAL B C 1
ATOM 2324 O O . VAL B 1 137 ? 5.727 15.398 4.633 1 94.81 137 VAL B O 1
ATOM 2327 N N . VAL B 1 138 ? 3.729 16.375 4.645 1 94.75 138 VAL B N 1
ATOM 2328 C CA . VAL B 1 138 ? 4.223 17.594 4.008 1 94.75 138 VAL B CA 1
ATOM 2329 C C . VAL B 1 138 ? 4.238 18.734 5.02 1 94.75 138 VAL B C 1
ATOM 2331 O O . VAL B 1 138 ? 5.117 19.609 4.98 1 94.75 138 VAL B O 1
ATOM 2334 N N . SER B 1 139 ? 3.232 18.766 5.828 1 95.5 139 SER B N 1
ATOM 2335 C CA . SER B 1 139 ? 3.154 19.781 6.863 1 95.5 139 SER B CA 1
ATOM 2336 C C . SER B 1 139 ? 2.236 19.344 8 1 95.5 139 SER B C 1
ATOM 2338 O O . SER B 1 139 ? 1.621 18.281 7.938 1 95.5 139 SER B O 1
ATOM 2340 N N . GLY B 1 140 ? 2.281 20.172 9.031 1 95.94 140 GLY B N 1
ATOM 2341 C CA . GLY B 1 140 ? 1.413 19.922 10.172 1 95.94 140 GLY B CA 1
ATOM 2342 C C . GLY B 1 140 ? 1.31 21.109 11.109 1 95.94 140 GLY B C 1
ATOM 2343 O O . GLY B 1 140 ? 2.082 22.062 11 1 95.94 140 GLY B O 1
ATOM 2344 N N . THR B 1 141 ? 0.248 21.031 11.906 1 95.69 141 THR B N 1
ATOM 2345 C CA . THR B 1 141 ? 0.059 22.031 12.945 1 95.69 141 THR B CA 1
ATOM 2346 C C . THR B 1 141 ? 0.108 21.391 14.328 1 95.69 141 THR B C 1
ATOM 2348 O O . THR B 1 141 ? 0.131 20.172 14.453 1 95.69 141 THR B O 1
ATOM 2351 N N . GLY B 1 142 ? 0.2 22.266 15.359 1 93 142 GLY B N 1
ATOM 2352 C CA . GLY B 1 142 ? 0.246 21.719 16.703 1 93 142 GLY B CA 1
ATOM 2353 C C . GLY B 1 142 ? 1.425 20.797 16.938 1 93 142 GLY B C 1
ATOM 2354 O O . GLY B 1 142 ? 2.566 21.141 16.625 1 93 142 GLY B O 1
ATOM 2355 N N . LEU B 1 143 ? 1.107 19.641 17.438 1 88.25 143 LEU B N 1
ATOM 2356 C CA . LEU B 1 143 ? 2.141 18.641 17.734 1 88.25 143 LEU B CA 1
ATOM 2357 C C . LEU B 1 143 ? 2.85 18.219 16.453 1 88.25 143 LEU B C 1
ATOM 2359 O O . LEU B 1 143 ? 3.953 17.672 16.5 1 88.25 143 LEU B O 1
ATOM 2363 N N . PHE B 1 144 ? 2.24 18.453 15.422 1 92.25 144 PHE B N 1
ATOM 2364 C CA . PHE B 1 144 ? 2.768 17.938 14.164 1 92.25 144 PHE B CA 1
ATOM 2365 C C . PHE B 1 144 ? 3.553 19.016 13.422 1 92.25 144 PHE B C 1
ATOM 2367 O O . PHE B 1 144 ? 3.932 18.844 12.266 1 92.25 144 PHE B O 1
ATOM 2374 N N . THR B 1 145 ? 3.688 20.141 14.047 1 93.81 145 THR B N 1
ATOM 2375 C CA . THR B 1 145 ? 4.555 21.141 13.43 1 93.81 145 THR B CA 1
ATOM 2376 C C . THR B 1 145 ? 5.949 20.562 13.18 1 93.81 145 THR B C 1
ATOM 2378 O O . THR B 1 145 ? 6.59 20.062 14.102 1 93.81 145 THR B O 1
ATOM 2381 N N . GLY B 1 146 ? 6.406 20.609 11.93 1 93.81 146 GLY B N 1
ATOM 2382 C CA . GLY B 1 146 ? 7.723 20.094 11.57 1 93.81 146 GLY B CA 1
ATOM 2383 C C . GLY B 1 146 ? 7.77 18.594 11.438 1 93.81 146 GLY B C 1
ATOM 2384 O O . GLY B 1 146 ? 8.852 18 11.336 1 93.81 146 GLY B O 1
ATOM 2385 N N . ALA B 1 147 ? 6.602 17.953 11.445 1 93.44 147 ALA B N 1
ATOM 2386 C CA . ALA B 1 147 ? 6.543 16.5 11.375 1 93.44 147 ALA B CA 1
ATOM 2387 C C . ALA B 1 147 ? 6.996 16 10.008 1 93.44 147 ALA B C 1
ATOM 2389 O O . ALA B 1 147 ? 6.902 16.734 9.008 1 93.44 147 ALA B O 1
ATOM 2390 N N . SER B 1 148 ? 7.512 14.781 10 1 94.19 148 SER B N 1
ATOM 2391 C CA . SER B 1 148 ? 7.855 14.008 8.812 1 94.19 148 SER B CA 1
ATOM 2392 C C . SER B 1 148 ? 7.438 12.547 8.961 1 94.19 148 SER B C 1
ATOM 2394 O O . SER B 1 148 ? 7.059 12.109 10.047 1 94.19 148 SER B O 1
ATOM 2396 N N . GLY B 1 149 ? 7.457 11.906 7.809 1 94.81 149 GLY B N 1
ATOM 2397 C CA . GLY B 1 149 ? 7.121 10.492 7.859 1 94.81 149 GLY B CA 1
ATOM 2398 C C . GLY B 1 149 ? 6.352 10.023 6.641 1 94.81 149 GLY B C 1
ATOM 2399 O O . GLY B 1 149 ? 6.016 10.82 5.762 1 94.81 149 GLY B O 1
ATOM 2400 N N . THR B 1 150 ? 6.227 8.711 6.555 1 96.44 150 THR B N 1
ATOM 2401 C CA . THR B 1 150 ? 5.469 8.031 5.512 1 96.44 150 THR B CA 1
ATOM 2402 C C . THR B 1 150 ? 4.465 7.059 6.117 1 96.44 150 THR B C 1
ATOM 2404 O O . THR B 1 150 ? 4.816 6.262 6.992 1 96.44 150 THR B O 1
ATOM 2407 N N . LEU B 1 151 ? 3.254 7.184 5.656 1 96.75 151 LEU B N 1
ATOM 2408 C CA . LEU B 1 151 ? 2.213 6.234 6.035 1 96.75 151 LEU B CA 1
ATOM 2409 C C . LEU B 1 151 ? 1.729 5.445 4.828 1 96.75 151 LEU B C 1
ATOM 2411 O O . LEU B 1 151 ? 1.573 6 3.738 1 96.75 151 LEU B O 1
ATOM 2415 N N . PHE B 1 152 ? 1.548 4.156 5.031 1 98.38 152 PHE B N 1
ATOM 2416 C CA . PHE B 1 152 ? 0.918 3.277 4.051 1 98.38 152 PHE B CA 1
ATOM 2417 C C . PHE B 1 152 ? -0.528 2.988 4.434 1 98.38 152 PHE B C 1
ATOM 2419 O O . PHE B 1 152 ? -0.821 2.697 5.598 1 98.38 152 PHE B O 1
ATOM 2426 N N . ILE B 1 153 ? -1.399 3.107 3.461 1 98.44 153 ILE B N 1
ATOM 2427 C CA . ILE B 1 153 ? -2.82 2.852 3.672 1 98.44 153 ILE B CA 1
ATOM 2428 C C . ILE B 1 153 ? -3.312 1.82 2.66 1 98.44 153 ILE B C 1
ATOM 2430 O O . ILE B 1 153 ? -3.17 2.01 1.449 1 98.44 153 ILE B O 1
ATOM 2434 N N . ASN B 1 154 ? -3.805 0.75 3.129 1 98.62 154 ASN B N 1
ATOM 2435 C CA . ASN B 1 154 ? -4.328 -0.34 2.312 1 98.62 154 ASN B CA 1
ATOM 2436 C C . ASN B 1 154 ? -5.734 -0.738 2.744 1 98.62 154 ASN B C 1
ATOM 2438 O O . ASN B 1 154 ? -6.027 -0.799 3.939 1 98.62 154 ASN B O 1
ATOM 2442 N N . GLY B 1 155 ? -6.555 -1.003 1.768 1 98.25 155 GLY B N 1
ATOM 2443 C CA . GLY B 1 155 ? -7.91 -1.378 2.145 1 98.25 155 GLY B CA 1
ATOM 2444 C C . GLY B 1 155 ? -8.789 -1.726 0.956 1 98.25 155 GLY B C 1
ATOM 2445 O O . GLY B 1 155 ? -8.281 -2.086 -0.11 1 98.25 155 GLY B O 1
ATOM 2446 N N . PHE B 1 156 ? -10.094 -1.685 1.218 1 98.38 156 PHE B N 1
ATOM 2447 C CA . PHE B 1 156 ? -11.102 -2.051 0.228 1 98.38 156 PHE B CA 1
ATOM 2448 C C . PHE B 1 156 ? -12.258 -1.062 0.242 1 98.38 156 PHE B C 1
ATOM 2450 O O . PHE B 1 156 ? -12.555 -0.451 1.273 1 98.38 156 PHE B O 1
ATOM 2457 N N . GLY B 1 157 ? -12.836 -1.027 -0.921 1 97.31 157 GLY B N 1
ATOM 2458 C CA . GLY B 1 157 ? -14.109 -0.326 -0.97 1 97.31 157 GLY B CA 1
ATOM 2459 C C . GLY B 1 157 ? -15.234 -1.074 -0.272 1 97.31 157 GLY B C 1
ATOM 2460 O O . GLY B 1 157 ? -15.25 -2.307 -0.261 1 97.31 157 GLY B O 1
ATOM 2461 N N . PHE B 1 158 ? -16.156 -0.261 0.243 1 96.19 158 PHE B N 1
ATOM 2462 C CA . PHE B 1 158 ? -17.391 -0.886 0.713 1 96.19 158 PHE B CA 1
ATOM 2463 C C . PHE B 1 158 ? -18.125 -1.573 -0.434 1 96.19 158 PHE B C 1
ATOM 2465 O O . PHE B 1 158 ? -18.016 -1.151 -1.587 1 96.19 158 PHE B O 1
ATOM 2472 N N . GLU B 1 159 ? -18.875 -2.527 -0.077 1 92.69 159 GLU B N 1
ATOM 2473 C CA . GLU B 1 159 ? -19.625 -3.275 -1.082 1 92.69 159 GLU B CA 1
ATOM 2474 C C . GLU B 1 159 ? -20.594 -2.373 -1.832 1 92.69 159 GLU B C 1
ATOM 2476 O O . GLU B 1 159 ? -20.844 -2.566 -3.025 1 92.69 159 GLU B O 1
ATOM 2481 N N . ASP B 1 160 ? -21.141 -1.396 -1.141 1 93.81 160 ASP B N 1
ATOM 2482 C CA . ASP B 1 160 ? -22.156 -0.534 -1.762 1 93.81 160 ASP B CA 1
ATOM 2483 C C . ASP B 1 160 ? -21.484 0.618 -2.516 1 93.81 160 ASP B C 1
ATOM 2485 O O . ASP B 1 160 ? -22.172 1.473 -3.08 1 93.81 160 ASP B O 1
ATOM 2489 N N . GLY B 1 161 ? -20.172 0.642 -2.459 1 93.94 161 GLY B N 1
ATOM 2490 C CA . GLY B 1 161 ? -19.453 1.641 -3.223 1 93.94 161 GLY B CA 1
ATOM 2491 C C . GLY B 1 161 ? -19.438 3.006 -2.561 1 93.94 161 GLY B C 1
ATOM 2492 O O . GLY B 1 161 ? -18.984 3.986 -3.162 1 93.94 161 GLY B O 1
ATOM 2493 N N . SER B 1 162 ? -19.812 3.16 -1.332 1 95.69 162 SER B N 1
ATOM 2494 C CA . SER B 1 162 ? -20 4.469 -0.715 1 95.69 162 SER B CA 1
ATOM 2495 C C . SER B 1 162 ? -18.703 5 -0.136 1 95.69 162 SER B C 1
ATOM 2497 O O . SER B 1 162 ? -18.594 6.184 0.199 1 95.69 162 SER B O 1
ATOM 2499 N N . GLY B 1 163 ? -17.781 4.082 0.031 1 97.19 163 GLY B N 1
ATOM 2500 C CA . GLY B 1 163 ? -16.531 4.473 0.664 1 97.19 163 GLY B CA 1
ATOM 2501 C C . GLY B 1 163 ? -15.57 3.314 0.85 1 97.19 163 GLY B C 1
ATOM 2502 O O . GLY B 1 163 ? -15.547 2.383 0.044 1 97.19 163 GLY B O 1
ATOM 2503 N N . PHE B 1 164 ? -14.695 3.561 1.842 1 97.94 164 PHE B N 1
ATOM 2504 C CA . PHE B 1 164 ? -13.586 2.633 1.992 1 97.94 164 PHE B CA 1
ATOM 2505 C C . PHE B 1 164 ? -13.344 2.307 3.461 1 97.94 164 PHE B C 1
ATOM 2507 O O . PHE B 1 164 ? -13.664 3.109 4.34 1 97.94 164 PHE B O 1
ATOM 2514 N N . TYR B 1 165 ? -12.844 1.133 3.738 1 98.19 165 TYR B N 1
ATOM 2515 C CA . TYR B 1 165 ? -12.18 0.793 4.992 1 98.19 165 TYR B CA 1
ATOM 2516 C C . TYR B 1 165 ? -10.727 0.406 4.75 1 98.19 165 TYR B C 1
ATOM 2518 O O . TYR B 1 165 ? -10.406 -0.209 3.73 1 98.19 165 TYR B O 1
ATOM 2526 N N . SER B 1 166 ? -9.891 0.805 5.719 1 98 166 SER B N 1
ATOM 2527 C CA . SER B 1 166 ? -8.461 0.597 5.488 1 98 166 SER B CA 1
ATOM 2528 C C . SER B 1 166 ? -7.695 0.52 6.801 1 98 166 SER B C 1
ATOM 2530 O O . SER B 1 166 ? -8.219 0.884 7.855 1 98 166 SER B O 1
ATOM 2532 N N . ASP B 1 167 ? -6.508 -0.019 6.695 1 96.25 167 ASP B N 1
ATOM 2533 C CA . ASP B 1 167 ? -5.496 0.067 7.746 1 96.25 167 ASP B CA 1
ATOM 2534 C C . ASP B 1 167 ? -4.422 1.094 7.391 1 96.25 167 ASP B C 1
ATOM 2536 O O . ASP B 1 167 ? -4.125 1.307 6.215 1 96.25 167 ASP B O 1
ATOM 2540 N N . ILE B 1 168 ? -3.9 1.713 8.43 1 96.56 168 ILE B N 1
ATOM 2541 C CA . ILE B 1 168 ? -2.801 2.664 8.297 1 96.56 168 ILE B CA 1
ATOM 2542 C C . ILE B 1 168 ? -1.58 2.148 9.055 1 96.56 168 ILE B C 1
ATOM 2544 O O . ILE B 1 168 ? -1.679 1.779 10.227 1 96.56 168 ILE B O 1
ATOM 2548 N N . ARG B 1 169 ? -0.471 2.186 8.367 1 95.31 169 ARG B N 1
ATOM 2549 C CA . ARG B 1 169 ? 0.791 1.815 9 1 95.31 169 ARG B CA 1
ATOM 2550 C C . ARG B 1 169 ? 1.927 2.713 8.523 1 95.31 169 ARG B C 1
ATOM 2552 O O . ARG B 1 169 ? 1.901 3.211 7.395 1 95.31 169 ARG B O 1
ATOM 2559 N N . GLY B 1 170 ? 2.855 2.824 9.344 1 95 170 GLY B N 1
ATOM 2560 C CA . GLY B 1 170 ? 4.027 3.605 8.984 1 95 170 GLY B CA 1
ATOM 2561 C C . GLY B 1 170 ? 4.703 4.25 10.188 1 95 170 GLY B C 1
ATOM 2562 O O . GLY B 1 170 ? 4.66 3.709 11.289 1 95 170 GLY B O 1
ATOM 2563 N N . THR B 1 171 ? 5.438 5.301 9.812 1 93.88 171 THR B N 1
ATOM 2564 C CA . THR B 1 171 ? 6.176 6.008 10.859 1 93.88 171 THR B CA 1
ATOM 2565 C C . THR B 1 171 ? 5.914 7.508 10.781 1 93.88 171 THR B C 1
ATOM 2567 O O . THR B 1 171 ? 5.891 8.086 9.688 1 93.88 171 THR B O 1
ATOM 2570 N N . LEU B 1 172 ? 5.711 8.062 11.891 1 92.75 172 LEU B N 1
ATOM 2571 C CA . LEU B 1 172 ? 5.594 9.508 12.055 1 92.75 172 LEU B CA 1
ATOM 2572 C C . LEU B 1 172 ? 6.684 10.047 12.977 1 92.75 172 LEU B C 1
ATOM 2574 O O . LEU B 1 172 ? 6.898 9.508 14.07 1 92.75 172 LEU B O 1
ATOM 2578 N N . CYS B 1 173 ? 7.355 11.07 12.508 1 93.06 173 CYS B N 1
ATOM 2579 C CA . CYS B 1 173 ? 8.414 11.695 13.289 1 93.06 173 CYS B CA 1
ATOM 2580 C C . CYS B 1 173 ? 8.078 13.148 13.602 1 93.06 173 CYS B C 1
ATOM 2582 O O . CYS B 1 173 ? 7.539 13.867 12.758 1 93.06 173 CYS B O 1
ATOM 2584 N N . VAL B 1 174 ? 8.375 13.562 14.805 1 89.81 174 VAL B N 1
ATOM 2585 C CA . VAL B 1 174 ? 8.195 14.953 15.211 1 89.81 174 VAL B CA 1
ATOM 2586 C C . VAL B 1 174 ? 9.492 15.484 15.82 1 89.81 174 VAL B C 1
ATOM 2588 O O . VAL B 1 174 ? 10.281 14.719 16.375 1 89.81 174 VAL B O 1
ATOM 2591 N N . PRO B 1 175 ? 9.617 16.797 15.648 1 87.44 175 PRO B N 1
ATOM 2592 C CA . PRO B 1 175 ? 10.812 17.359 16.281 1 87.44 175 PRO B CA 1
ATOM 2593 C C . PRO B 1 175 ? 10.805 17.188 17.797 1 87.44 175 PRO B C 1
ATOM 2595 O O . PRO B 1 175 ? 9.75 17.281 18.438 1 87.44 175 PRO B O 1
ATOM 2598 N N . ALA B 1 176 ? 11.914 16.75 18.312 1 75.81 176 ALA B N 1
ATOM 2599 C CA . ALA B 1 176 ? 12.055 16.516 19.75 1 75.81 176 ALA B CA 1
ATOM 2600 C C . ALA B 1 176 ? 11.75 17.781 20.547 1 75.81 176 ALA B C 1
ATOM 2602 O O . ALA B 1 176 ? 11.367 17.703 21.719 1 75.81 176 ALA B O 1
ATOM 2603 N N . SER B 1 177 ? 12.078 18.859 20.047 1 64.94 177 SER B N 1
ATOM 2604 C CA . SER B 1 177 ? 11.914 20.109 20.781 1 64.94 177 SER B CA 1
ATOM 2605 C C . SER B 1 177 ? 10.438 20.438 20.984 1 64.94 177 SER B C 1
ATOM 2607 O O . SER B 1 177 ? 10.102 21.422 21.641 1 64.94 177 SER B O 1
ATOM 2609 N N . HIS B 1 178 ? 9.625 19.594 20.281 1 59.41 178 HIS B N 1
ATOM 2610 C CA . HIS B 1 178 ? 8.219 19.938 20.484 1 59.41 178 HIS B CA 1
ATOM 2611 C C . HIS B 1 178 ? 7.805 19.734 21.938 1 59.41 178 HIS B C 1
ATOM 2613 O O . HIS B 1 178 ? 8.102 18.688 22.531 1 59.41 178 HIS B O 1
ATOM 2619 N N . PRO B 1 179 ? 7.535 20.844 22.609 1 54.28 179 PRO B N 1
ATOM 2620 C CA . PRO B 1 179 ? 7.227 20.812 24.047 1 54.28 179 P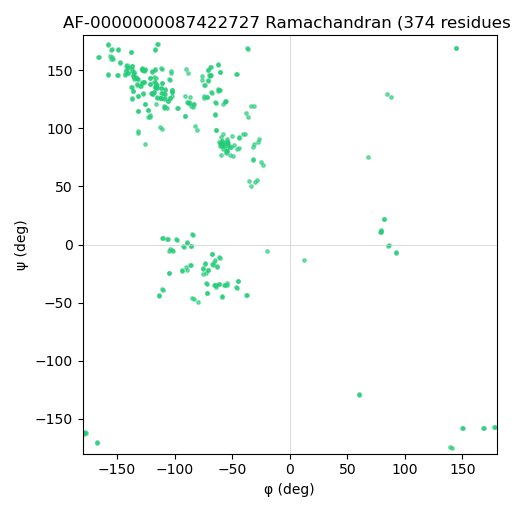RO B CA 1
ATOM 2621 C C . PRO B 1 179 ? 6.402 19.578 24.438 1 54.28 179 PRO B C 1
ATOM 2623 O O . PRO B 1 179 ? 6.52 19.094 25.562 1 54.28 179 PRO B O 1
ATOM 2626 N N . THR B 1 180 ? 5.418 19.25 23.656 1 49.75 180 THR B N 1
ATOM 2627 C CA . THR B 1 180 ? 4.523 18.156 24.031 1 49.75 180 THR B CA 1
ATOM 2628 C C . THR B 1 180 ? 5.102 16.812 23.625 1 49.75 180 THR B C 1
ATOM 2630 O O . THR B 1 180 ? 4.383 15.812 23.578 1 49.75 180 THR B O 1
ATOM 2633 N N . SER B 1 181 ? 6.301 16.906 23.203 1 48.06 181 SER B N 1
ATOM 2634 C CA . SER B 1 181 ? 6.992 15.648 22.906 1 48.06 181 SER B CA 1
ATOM 2635 C C . SER B 1 181 ? 6.777 14.625 24.016 1 48.06 181 SER B C 1
ATOM 2637 O O . SER B 1 181 ? 6.734 13.422 23.75 1 48.06 181 SER B O 1
ATOM 2639 N N . GLY B 1 182 ? 6.762 15.148 25.156 1 44.75 182 GLY B N 1
ATOM 2640 C CA . GLY B 1 182 ? 6.336 14.305 26.266 1 44.75 182 GLY B CA 1
ATOM 2641 C C . GLY B 1 182 ? 4.938 13.75 26.094 1 44.75 182 GLY B C 1
ATOM 2642 O O . GLY B 1 182 ? 4.656 12.625 26.516 1 44.75 182 GLY B O 1
ATOM 2643 N N . ALA B 1 183 ? 4.059 14.555 25.688 1 45.34 183 ALA B N 1
ATOM 2644 C CA . ALA B 1 183 ? 2.664 14.156 25.5 1 45.34 183 ALA B CA 1
ATOM 2645 C C . ALA B 1 183 ? 2.531 13.125 24.375 1 45.34 183 ALA B C 1
ATOM 2647 O O . ALA B 1 183 ? 1.617 12.297 24.391 1 45.34 183 ALA B O 1
ATOM 2648 N N . VAL B 1 184 ? 3.318 13.25 23.406 1 48.94 184 VAL B N 1
ATOM 2649 C CA . VAL B 1 184 ? 3.316 12.312 22.297 1 48.94 184 VAL B CA 1
ATOM 2650 C C . VAL B 1 184 ? 3.494 10.883 22.812 1 48.94 184 VAL B C 1
ATOM 2652 O O . VAL B 1 184 ? 2.875 9.953 22.297 1 48.94 184 VAL B O 1
ATOM 2655 N N . PHE B 1 185 ? 4.277 10.75 23.922 1 46.41 185 PHE B N 1
ATOM 2656 C CA . PHE B 1 185 ? 4.555 9.43 24.469 1 46.41 185 PHE B CA 1
ATOM 2657 C C . PHE B 1 185 ? 3.32 8.859 25.141 1 46.41 185 PHE B C 1
ATOM 2659 O O . PHE B 1 185 ? 3.137 7.637 25.188 1 46.41 185 PHE B O 1
ATOM 2666 N N . SER B 1 186 ? 2.652 9.797 25.672 1 44.03 186 SER B N 1
ATOM 2667 C CA . SER B 1 186 ? 1.511 9.211 26.359 1 44.03 186 SER B CA 1
ATOM 2668 C C . SER B 1 186 ? 0.482 8.672 25.375 1 44.03 186 SER B C 1
ATOM 2670 O O . SER B 1 186 ? -0.462 7.984 25.766 1 44.03 186 SER B O 1
ATOM 2672 N N . MET B 1 187 ? 0.532 9.133 24.328 1 43.78 187 MET B N 1
ATOM 2673 C CA . MET B 1 187 ? -0.437 8.68 23.344 1 43.78 187 MET B CA 1
ATOM 2674 C C . MET B 1 187 ? -0.103 7.27 22.859 1 43.78 187 MET B C 1
ATOM 2676 O O . MET B 1 187 ? -0.924 6.621 22.203 1 43.78 187 MET B O 1
ATOM 2680 N N . PHE B 1 188 ? 1.142 6.836 23.141 1 40.97 188 PHE B N 1
ATOM 2681 C CA . PHE B 1 188 ? 1.589 5.504 22.766 1 40.97 188 PHE B CA 1
ATOM 2682 C C . PHE B 1 188 ? 1.556 4.559 23.953 1 40.97 188 PHE B C 1
ATOM 2684 O O . PHE B 1 188 ? 1.952 3.396 23.844 1 40.97 188 PHE B O 1
ATOM 2691 N N . ASP B 1 189 ? 1.261 5.051 25.125 1 36.06 189 ASP B N 1
ATOM 2692 C CA . ASP B 1 189 ? 1.033 4.18 26.281 1 36.06 189 ASP B CA 1
ATOM 2693 C C . ASP B 1 189 ? -0.396 3.643 26.281 1 36.06 189 ASP B C 1
ATOM 2695 O O . ASP B 1 189 ? -1.346 4.387 26.031 1 36.06 189 ASP B O 1
#